Protein AF-A0A7X9D0E2-F1 (afdb_monomer)

Solvent-accessible surface area (backbone atoms only — not comparable to full-atom values): 17076 Å² total; per-residue (Å²): 121,50,56,25,33,27,72,45,78,54,102,76,34,23,36,26,40,30,90,87,72,45,80,43,41,23,64,65,54,95,88,68,50,74,75,38,78,47,78,45,50,80,87,45,50,66,72,87,75,77,68,69,62,63,58,54,56,55,55,52,51,53,52,52,51,52,53,50,50,50,48,66,75,66,35,86,79,64,65,78,72,43,36,31,38,40,34,45,41,68,69,48,29,39,37,36,27,21,36,89,83,47,27,22,73,44,79,45,61,73,35,81,66,22,46,74,53,49,61,92,56,83,43,64,71,28,40,58,48,58,37,50,49,52,42,52,52,39,29,39,76,74,57,64,42,48,92,93,46,92,38,52,36,39,38,22,38,27,43,32,76,92,61,65,63,92,56,87,86,57,66,78,51,64,85,54,48,64,46,50,54,55,50,43,58,57,33,50,77,69,64,33,48,65,41,45,36,56,42,54,46,65,55,40,51,53,13,61,78,65,80,37,54,51,48,38,42,52,50,29,52,62,42,36,74,78,34,84,83,57,43,69,62,54,36,66,73,48,59,59,62,61,52,46,69,73,62,77,71,57,73,71,64,54,67,88,79,81,71,74,65,81,83,75,68,76,74,78,74,80,71,83,73,82,75,72,85,76,84,82,80,82,81,82,92,82,84,84,134

Radius of gyration: 38.91 Å; Cα contacts (8 Å, |Δi|>4): 398; chains: 1; bounding box: 90×76×114 Å

pLDDT: mean 79.26, std 19.14, range [31.73, 97.0]

Secondary s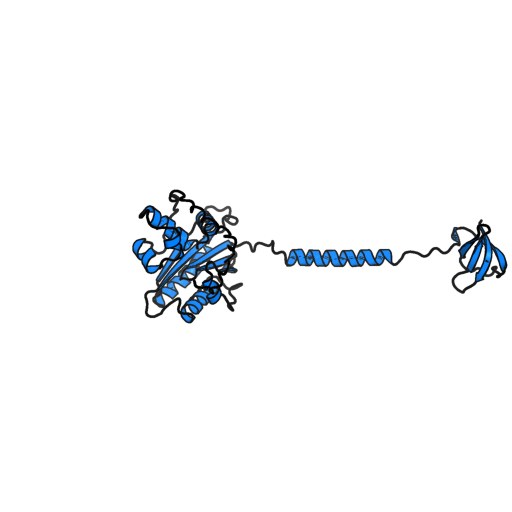tructure (DSSP, 8-state):
-EEEEEEEE-SS-EEEEETTS-EEEE---TT--TTSEEEE-GGGB-PPP-HHHHHHHHHHHHHHHHHHHHHHHS-TT-----SEEEEEESSSEEEEEE-TTSBEEEEEESSTTHHHHHTT---TTSBHHHHHHHHHHHHHHTTSS-TTS-EEEEEEEEE-GGG--S-TTS-TTTTTHHHHHHHHHHHHTTTEEEEEEE--HHHHHHHHHTTS-HHHHHHHHHHHTT-TT--HHHHHHS-HHHHHHHHT--TT-------PPP---PPPPPP----PPP---PPP-----

Nearest PDB structures (foldseek):
  8her-assembly1_B  TM=8.659E-01  e=9.359E-12  Acetivibrio thermocellus DSM 1313
  8hdj-assembly1_B  TM=9.197E-01  e=5.171E-10  Acetivibrio thermocellus DSM 1313
  8hdj-assembly3_F  TM=9.048E-01  e=5.501E-10  Acetivibrio thermocellus DSM 1313
  8u9o-assembly1_B  TM=8.493E-01  e=4.771E-09  Acetivibrio thermocellus DSM 1313
  6ivu-assembly1_A  TM=8.603E-01  e=3.328E-03  Acetivibrio thermocellus ATCC 27405

Mean predicted aligned error: 16.77 Å

Foldseek 3Di:
DFKFAFADDDPAWTWTQGPVRDTFTFGDDPPDDHGDMDDDDPVRTDDDDPPPVVVVVVVVVVVVVVVVVVCVVVPPPPPVPFFKWKWKVLPFIKIFGAHPVQFTQDIDGLDPCVCQLCPPDPRGRDGPLVSVVSSVVSCVVVVSDDLVDAGEMEMEMEGAPVDDDPPPPDDSCVSPVVSVVVSQVVVVVSNHHYAYEYAYNVLCVVCVVVSAHSRLSVLQQQVCVPDVPRDSVCSRPPHPVVSCVVRVGHHPPHDPSVDGDPDPPPPPDPDPDPDDDDDDPDDDDDDDD

Structure (mmCIF, N/CA/C/O backbone):
data_AF-A0A7X9D0E2-F1
#
_entry.id   AF-A0A7X9D0E2-F1
#
loop_
_atom_site.group_PDB
_atom_site.id
_atom_site.type_symbol
_atom_site.label_atom_id
_atom_site.label_alt_id
_atom_site.label_comp_id
_atom_site.label_asym_id
_atom_site.label_entity_id
_atom_site.label_seq_id
_atom_site.pdbx_PDB_ins_code
_atom_site.Cartn_x
_atom_site.Cartn_y
_atom_site.Cartn_z
_atom_site.occupancy
_atom_site.B_iso_or_equiv
_atom_site.auth_seq_id
_atom_site.auth_comp_id
_atom_site.auth_asym_id
_atom_site.auth_atom_id
_atom_site.pdbx_PDB_model_num
ATOM 1 N N . MET A 1 1 ? 61.093 -4.223 -57.308 1.00 84.31 1 MET A N 1
ATOM 2 C CA . MET A 1 1 ? 60.672 -5.439 -58.038 1.00 84.31 1 MET A CA 1
ATOM 3 C C . MET A 1 1 ? 61.215 -6.615 -57.261 1.00 84.31 1 MET A C 1
ATOM 5 O O . MET A 1 1 ? 62.407 -6.614 -56.982 1.00 84.31 1 MET A O 1
ATOM 9 N N . ILE A 1 2 ? 60.353 -7.546 -56.882 1.00 89.31 2 ILE A N 1
ATOM 10 C CA . ILE A 1 2 ? 60.701 -8.778 -56.174 1.00 89.31 2 ILE A CA 1
ATOM 11 C C . ILE A 1 2 ? 60.870 -9.870 -57.228 1.00 89.31 2 ILE A C 1
ATOM 13 O O . ILE A 1 2 ? 60.190 -9.851 -58.256 1.00 89.31 2 ILE A O 1
ATOM 17 N N . LYS A 1 3 ? 61.816 -10.780 -57.013 1.00 92.12 3 LYS A N 1
ATOM 18 C CA . LYS A 1 3 ? 62.054 -11.931 -57.881 1.00 92.12 3 LYS A CA 1
ATOM 19 C C . LYS A 1 3 ? 61.874 -13.197 -57.057 1.00 92.12 3 LYS A C 1
ATOM 21 O O . LYS A 1 3 ? 62.303 -13.246 -55.909 1.00 92.12 3 LYS A O 1
ATOM 26 N N . GLY A 1 4 ? 61.269 -14.210 -57.656 1.00 92.75 4 GLY A N 1
ATOM 27 C CA . GLY A 1 4 ? 61.230 -15.536 -57.062 1.00 92.75 4 GLY A CA 1
ATOM 28 C C . GLY A 1 4 ? 60.887 -16.611 -58.079 1.00 92.75 4 GLY A C 1
ATOM 29 O O . GLY A 1 4 ? 60.502 -16.313 -59.212 1.00 92.75 4 GLY A O 1
ATOM 30 N N . LYS A 1 5 ? 61.058 -17.864 -57.673 1.00 95.06 5 LYS A N 1
ATOM 31 C CA . LYS A 1 5 ? 60.760 -19.054 -58.464 1.00 95.06 5 LYS A CA 1
ATOM 32 C C . LYS A 1 5 ? 59.301 -19.449 -58.277 1.00 95.06 5 LYS A C 1
ATOM 34 O O . LYS A 1 5 ? 58.854 -19.626 -57.149 1.00 95.06 5 LYS A O 1
ATOM 39 N N . ILE A 1 6 ? 58.575 -19.626 -59.373 1.00 95.62 6 ILE A N 1
ATOM 40 C CA . ILE A 1 6 ? 57.196 -20.117 -59.330 1.00 95.62 6 ILE A CA 1
ATOM 41 C C . ILE A 1 6 ? 57.218 -21.598 -58.946 1.00 95.62 6 ILE A C 1
ATOM 43 O O . ILE A 1 6 ? 57.881 -22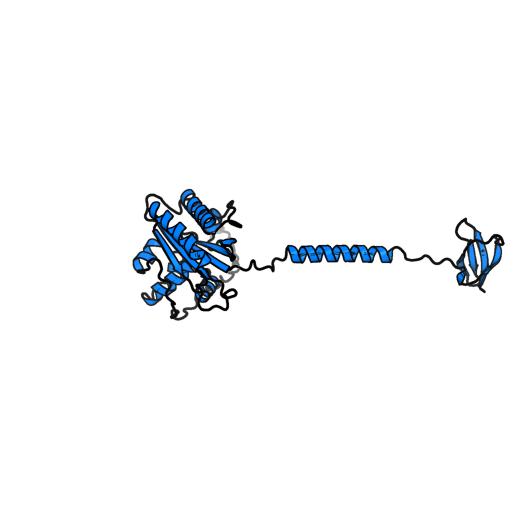.394 -59.613 1.00 95.62 6 ILE A O 1
ATOM 47 N N . ILE A 1 7 ? 56.520 -21.963 -57.876 1.00 95.75 7 ILE A N 1
ATOM 48 C CA . ILE A 1 7 ? 56.440 -23.348 -57.389 1.00 95.75 7 ILE A CA 1
ATOM 49 C C . ILE A 1 7 ? 55.129 -23.993 -57.819 1.00 95.75 7 ILE A C 1
ATOM 51 O O . ILE A 1 7 ? 55.125 -25.158 -58.201 1.00 95.75 7 ILE A O 1
ATOM 55 N N . ASP A 1 8 ? 54.040 -23.229 -57.766 1.00 95.00 8 ASP A N 1
ATOM 56 C CA . ASP A 1 8 ? 52.699 -23.715 -58.065 1.00 95.00 8 ASP A CA 1
ATOM 57 C C . ASP A 1 8 ? 51.850 -22.605 -58.691 1.00 95.00 8 ASP A C 1
ATOM 59 O O . ASP A 1 8 ? 52.074 -21.415 -58.438 1.00 95.00 8 ASP A O 1
ATOM 63 N N . ILE A 1 9 ? 50.898 -22.994 -59.535 1.00 93.06 9 ILE A N 1
ATOM 64 C CA . ILE A 1 9 ? 49.955 -22.088 -60.192 1.00 93.06 9 ILE A CA 1
ATOM 65 C C . ILE A 1 9 ? 48.567 -22.727 -60.145 1.00 93.06 9 ILE A C 1
ATOM 67 O O . ILE A 1 9 ? 48.327 -23.759 -60.768 1.00 93.06 9 ILE A O 1
ATOM 71 N N . ASP A 1 10 ? 47.638 -22.058 -59.467 1.00 90.38 10 ASP A N 1
ATOM 72 C CA . ASP A 1 10 ? 46.220 -22.392 -59.441 1.00 90.38 10 ASP A CA 1
ATOM 73 C C . ASP A 1 10 ? 45.370 -21.307 -60.147 1.00 90.38 10 ASP A C 1
ATOM 75 O O . ASP A 1 10 ? 45.865 -20.276 -60.610 1.00 90.38 10 ASP A O 1
ATOM 79 N N . ASN A 1 11 ? 44.054 -21.527 -60.245 1.00 84.62 11 ASN A N 1
ATOM 80 C CA . ASN A 1 11 ? 43.129 -20.621 -60.946 1.00 84.62 11 ASN A CA 1
ATOM 81 C C . ASN A 1 11 ? 42.984 -19.221 -60.307 1.00 84.62 11 ASN A C 1
ATOM 83 O O . ASN A 1 11 ? 42.423 -18.313 -60.920 1.00 84.62 11 ASN A O 1
ATOM 87 N N . LYS A 1 12 ? 43.399 -19.047 -59.054 1.00 87.56 12 LYS A N 1
ATOM 88 C CA . LYS A 1 12 ? 43.230 -17.844 -58.227 1.00 87.56 12 LYS A CA 1
ATOM 89 C C . LYS A 1 12 ? 44.565 -17.253 -57.768 1.00 87.56 12 LYS A C 1
ATOM 91 O O . LYS A 1 12 ? 44.616 -16.041 -57.548 1.00 87.56 12 LYS A O 1
ATOM 96 N N . THR A 1 13 ? 45.610 -18.064 -57.609 1.00 92.25 13 THR A N 1
ATOM 97 C CA . THR A 1 13 ? 46.915 -17.674 -57.069 1.00 92.25 13 THR A CA 1
ATOM 98 C C . THR A 1 13 ? 48.072 -18.410 -57.746 1.00 92.25 13 THR A C 1
ATOM 100 O O . THR A 1 13 ? 47.938 -19.547 -58.179 1.00 92.25 13 THR A O 1
ATOM 103 N N . ALA A 1 14 ? 49.217 -17.741 -57.852 1.00 93.88 14 ALA A N 1
ATOM 104 C CA . ALA A 1 14 ? 50.498 -18.364 -58.158 1.00 93.88 14 ALA A CA 1
ATOM 105 C C . ALA A 1 14 ? 51.405 -18.224 -56.934 1.00 93.88 14 ALA A C 1
ATOM 107 O O . ALA A 1 14 ? 51.562 -17.118 -56.406 1.00 93.88 14 ALA A O 1
ATOM 108 N N . THR A 1 15 ? 51.990 -19.329 -56.479 1.00 94.62 15 THR A N 1
ATOM 109 C CA . THR A 1 15 ? 52.884 -19.351 -55.319 1.00 94.62 15 THR A CA 1
ATOM 110 C C . THR A 1 15 ? 54.328 -19.228 -55.778 1.00 94.62 15 THR A C 1
ATOM 112 O O . THR A 1 15 ? 54.823 -20.014 -56.591 1.00 94.62 15 THR A O 1
ATOM 115 N N . VAL A 1 16 ? 55.022 -18.235 -55.230 1.00 94.69 16 VAL A N 1
ATOM 116 C CA . VAL A 1 16 ? 56.400 -17.898 -55.574 1.00 94.69 16 VAL A CA 1
ATOM 117 C C . VAL A 1 16 ? 57.298 -18.033 -54.347 1.00 94.69 16 VAL A C 1
ATOM 119 O O . VAL A 1 16 ? 56.981 -17.476 -53.298 1.00 94.69 16 VAL A O 1
ATOM 122 N N . LEU A 1 17 ? 58.422 -18.743 -54.495 1.00 94.56 17 LEU A N 1
ATOM 123 C CA . LEU A 1 17 ? 59.524 -18.773 -53.530 1.00 94.56 17 LEU A CA 1
ATOM 124 C C . LEU A 1 17 ? 60.512 -17.664 -53.857 1.00 94.56 17 LEU A C 1
ATOM 126 O O . LEU A 1 17 ? 61.170 -17.703 -54.900 1.00 94.56 17 LEU A O 1
ATOM 130 N N . THR A 1 18 ? 60.616 -16.675 -52.989 1.00 92.94 18 THR A N 1
ATOM 131 C CA . THR A 1 18 ? 61.599 -15.598 -53.113 1.00 92.94 18 THR A CA 1
ATOM 132 C C . THR A 1 18 ? 62.985 -16.046 -52.638 1.00 92.94 18 THR A C 1
ATOM 134 O O . THR A 1 18 ? 63.136 -17.078 -51.984 1.00 92.94 18 THR A O 1
ATOM 137 N N . ASP A 1 19 ? 64.023 -15.281 -52.992 1.00 89.31 19 ASP A N 1
ATOM 138 C CA . ASP A 1 19 ? 65.422 -15.604 -52.653 1.00 89.31 19 ASP A CA 1
ATOM 139 C C . ASP A 1 19 ? 65.688 -15.604 -51.128 1.00 89.31 19 ASP A C 1
ATOM 141 O O . ASP A 1 19 ? 66.638 -16.227 -50.662 1.00 89.31 19 ASP A O 1
ATOM 145 N N . ASP A 1 20 ? 64.829 -14.946 -50.344 1.00 90.81 20 ASP A N 1
ATOM 146 C CA . ASP A 1 20 ? 64.812 -14.952 -48.873 1.00 90.81 20 ASP A CA 1
ATOM 147 C C . ASP A 1 20 ? 63.995 -16.116 -48.273 1.00 90.81 20 ASP A C 1
ATOM 149 O O . ASP A 1 20 ? 63.709 -16.124 -47.077 1.00 90.81 20 ASP A O 1
ATOM 153 N N . LEU A 1 21 ? 63.639 -17.112 -49.093 1.00 88.06 21 LEU A N 1
ATOM 154 C CA . LEU A 1 21 ? 62.879 -18.309 -48.717 1.00 88.06 21 LEU A CA 1
ATOM 155 C C . LEU A 1 21 ? 61.442 -18.034 -48.237 1.00 88.06 21 LEU A C 1
ATOM 157 O O . LEU A 1 21 ? 60.828 -18.901 -47.609 1.00 88.06 21 LEU A O 1
ATOM 161 N N . ALA A 1 22 ? 60.873 -16.867 -48.553 1.00 90.50 22 ALA A N 1
ATOM 162 C CA . ALA A 1 22 ? 59.463 -16.596 -48.300 1.00 90.50 22 ALA A CA 1
ATOM 163 C C . ALA A 1 22 ? 58.563 -17.161 -49.414 1.00 90.50 22 ALA A C 1
ATOM 165 O O . ALA A 1 22 ? 58.896 -17.142 -50.600 1.00 90.50 22 ALA A O 1
ATOM 166 N N . PHE A 1 23 ? 57.385 -17.648 -49.023 1.00 92.12 23 PHE A N 1
ATOM 167 C CA . PHE A 1 23 ? 56.334 -18.066 -49.949 1.00 92.12 23 PHE A CA 1
ATOM 168 C C . PHE A 1 23 ? 55.320 -16.935 -50.088 1.00 92.12 23 PHE A C 1
ATOM 170 O O . PHE A 1 23 ? 54.659 -16.560 -49.118 1.00 92.12 23 PHE A O 1
ATOM 177 N N . LEU A 1 24 ? 55.184 -16.396 -51.297 1.00 92.06 24 LEU A N 1
ATOM 178 C CA . LEU A 1 24 ? 54.250 -15.318 -51.604 1.00 92.06 24 LEU A CA 1
ATOM 179 C C . LEU A 1 24 ? 53.219 -15.785 -52.628 1.00 92.06 24 LEU A C 1
ATOM 181 O O . LEU A 1 24 ? 53.571 -16.350 -53.661 1.00 92.06 24 LEU A O 1
ATOM 185 N N . ASN A 1 25 ? 51.946 -15.500 -52.357 1.00 93.25 25 ASN A N 1
ATOM 186 C CA . ASN A 1 25 ? 50.864 -15.721 -53.311 1.00 93.25 25 ASN A CA 1
ATOM 187 C C . ASN A 1 25 ? 50.633 -14.444 -54.112 1.00 93.25 25 ASN A C 1
ATOM 189 O O . ASN A 1 25 ? 50.338 -13.396 -53.537 1.00 93.25 25 ASN A O 1
ATOM 193 N N . ILE A 1 26 ? 50.739 -14.533 -55.433 1.00 92.81 26 ILE A N 1
ATOM 194 C CA . ILE A 1 26 ? 50.503 -13.425 -56.363 1.00 92.81 26 ILE A CA 1
ATOM 195 C C . ILE A 1 26 ? 49.377 -13.771 -57.337 1.00 92.81 26 ILE A C 1
ATOM 197 O O . ILE A 1 26 ? 48.961 -14.925 -57.444 1.00 92.81 26 ILE A O 1
ATOM 201 N N . LYS A 1 27 ? 48.845 -12.771 -58.045 1.00 90.69 27 LYS A N 1
ATOM 202 C CA . LYS A 1 27 ? 47.858 -13.023 -59.107 1.00 90.69 27 LYS A CA 1
ATOM 203 C C . LYS A 1 27 ? 48.500 -13.818 -60.256 1.00 90.69 27 LYS A C 1
ATOM 205 O O . LYS A 1 27 ? 49.544 -13.374 -60.733 1.00 90.69 27 LYS A O 1
ATOM 210 N N . PRO A 1 28 ? 47.881 -14.913 -60.741 1.00 90.44 28 PRO A N 1
ATOM 211 C CA . PRO A 1 28 ? 48.369 -15.636 -61.911 1.00 90.44 28 PRO A CA 1
ATOM 212 C C . PRO A 1 28 ? 48.435 -14.722 -63.137 1.00 90.44 28 PRO A C 1
ATOM 214 O O . PRO A 1 28 ? 47.510 -13.945 -63.388 1.00 90.44 28 PRO A O 1
ATOM 217 N N . GLN A 1 29 ? 49.515 -14.823 -63.909 1.00 88.69 29 GLN A N 1
ATOM 218 C CA . GLN A 1 29 ? 49.683 -14.122 -65.182 1.00 88.69 29 GLN A CA 1
ATOM 219 C C . GLN A 1 29 ? 50.023 -15.132 -66.287 1.00 88.69 29 GLN A C 1
ATOM 221 O O . GLN A 1 29 ? 50.688 -16.126 -65.995 1.00 88.69 29 GLN A O 1
ATOM 226 N N . PRO A 1 30 ? 49.610 -14.902 -67.550 1.00 87.25 30 PRO A N 1
ATOM 227 C CA . PRO A 1 30 ? 49.799 -15.873 -68.640 1.00 87.25 30 PRO A CA 1
ATOM 228 C C . PRO A 1 30 ? 51.261 -16.261 -68.913 1.00 87.25 30 PRO A C 1
ATOM 230 O O . PRO A 1 30 ? 51.538 -17.319 -69.462 1.00 87.25 30 PRO A O 1
ATOM 233 N N . GLU A 1 31 ? 52.194 -15.394 -68.533 1.00 88.62 31 GLU A N 1
ATOM 234 C CA . GLU A 1 31 ? 53.644 -15.529 -68.703 1.00 88.62 31 GLU A CA 1
ATOM 235 C C . GLU A 1 31 ? 54.337 -16.327 -67.580 1.00 88.62 31 GLU A C 1
ATOM 237 O O . GLU A 1 31 ? 55.553 -16.522 -67.608 1.00 88.62 31 GLU A O 1
ATOM 242 N N . MET A 1 32 ? 53.581 -16.809 -66.588 1.00 91.88 32 MET A N 1
ATOM 243 C CA . MET A 1 32 ? 54.103 -17.594 -65.469 1.00 91.88 32 MET A CA 1
ATOM 244 C C . MET A 1 32 ? 54.248 -19.074 -65.837 1.00 91.88 32 MET A C 1
ATOM 246 O O . MET A 1 32 ? 53.301 -19.716 -66.282 1.00 91.88 32 MET A O 1
ATOM 250 N N . ILE A 1 33 ? 55.433 -19.635 -65.589 1.00 92.69 33 ILE A N 1
ATOM 251 C CA . ILE A 1 33 ? 55.745 -21.049 -65.819 1.00 92.69 33 ILE A CA 1
ATOM 252 C C . ILE A 1 33 ? 56.354 -21.630 -64.542 1.00 92.69 33 ILE A C 1
ATOM 254 O O . ILE A 1 33 ? 57.312 -21.076 -63.996 1.00 92.69 33 ILE A O 1
ATOM 258 N N . ILE A 1 34 ? 55.830 -22.768 -64.081 1.00 94.25 34 ILE A N 1
ATOM 259 C CA . ILE A 1 34 ? 56.355 -23.479 -62.907 1.00 94.25 34 ILE A CA 1
ATOM 260 C C . ILE A 1 34 ? 57.857 -23.769 -63.088 1.00 94.25 34 ILE A C 1
ATOM 262 O O . ILE A 1 34 ? 58.337 -24.100 -64.174 1.00 94.25 34 ILE A O 1
ATOM 266 N N . GLY A 1 35 ? 58.628 -23.581 -62.019 1.00 91.44 35 GLY A N 1
ATOM 267 C CA . GLY A 1 35 ? 60.079 -23.754 -61.978 1.00 91.44 35 GLY A CA 1
ATOM 268 C C . GLY A 1 35 ? 60.892 -22.556 -62.485 1.00 91.44 35 GLY A C 1
ATOM 269 O O . GLY A 1 35 ? 62.095 -22.487 -62.195 1.00 91.44 35 GLY A O 1
ATOM 270 N N . HIS A 1 36 ? 60.272 -21.592 -63.175 1.00 93.25 36 HIS A N 1
ATOM 271 C CA . HIS A 1 36 ? 60.945 -20.400 -63.697 1.00 93.25 36 HIS A CA 1
ATOM 272 C C . HIS A 1 36 ? 60.929 -19.238 -62.707 1.00 93.25 36 HIS A C 1
ATOM 274 O O . HIS A 1 36 ? 60.079 -19.141 -61.822 1.00 93.25 36 HIS A O 1
ATOM 280 N N . ASN A 1 37 ? 61.904 -18.343 -62.868 1.00 92.19 37 ASN A N 1
ATOM 281 C CA . ASN A 1 37 ? 61.957 -17.107 -62.104 1.00 92.19 37 ASN A CA 1
ATOM 282 C C . ASN A 1 37 ? 61.033 -16.060 -62.721 1.00 92.19 37 ASN A C 1
ATOM 284 O O . ASN A 1 37 ? 61.129 -15.781 -63.914 1.00 92.19 37 ASN A O 1
ATOM 288 N N . PHE A 1 38 ? 60.231 -15.417 -61.882 1.00 92.94 38 PHE A N 1
ATOM 289 C CA . PHE A 1 38 ? 59.315 -14.356 -62.266 1.00 92.94 38 PHE A CA 1
ATOM 290 C C . PHE A 1 38 ? 59.584 -13.087 -61.455 1.00 92.94 38 PHE A C 1
ATOM 292 O O . PHE A 1 38 ? 59.979 -13.159 -60.289 1.00 92.94 38 PHE A O 1
ATOM 299 N N . LYS A 1 39 ? 59.409 -11.914 -62.076 1.00 92.88 39 LYS A N 1
ATOM 300 C CA . LYS A 1 39 ? 59.574 -10.614 -61.412 1.00 92.88 39 LYS A CA 1
ATOM 301 C C . LYS A 1 39 ? 58.213 -9.963 -61.221 1.00 92.88 39 LYS A C 1
ATOM 303 O O . LYS A 1 39 ? 57.525 -9.696 -62.194 1.00 92.88 39 LYS A O 1
ATOM 308 N N . PHE A 1 40 ? 57.879 -9.628 -59.985 1.00 90.69 40 PHE A N 1
ATOM 309 C CA . PHE A 1 40 ? 56.597 -9.033 -59.616 1.00 90.69 40 PHE A CA 1
ATOM 310 C C . PHE A 1 40 ? 56.800 -7.830 -58.687 1.00 90.69 40 PHE A C 1
ATOM 312 O O . PHE A 1 40 ? 57.905 -7.545 -58.207 1.00 90.69 40 PHE A O 1
ATOM 319 N N . ARG A 1 41 ? 55.746 -7.049 -58.475 1.00 89.88 41 ARG A N 1
ATOM 320 C CA . ARG A 1 41 ? 55.717 -5.928 -57.531 1.00 89.88 41 ARG A CA 1
ATOM 321 C C . ARG A 1 41 ? 55.061 -6.373 -56.230 1.00 89.88 41 ARG A C 1
ATOM 323 O O . ARG A 1 41 ? 54.227 -7.266 -56.222 1.00 89.88 41 ARG A O 1
ATOM 330 N N . GLU A 1 42 ? 55.364 -5.674 -55.141 1.00 85.75 42 GLU A N 1
ATOM 331 C CA . GLU A 1 42 ? 54.671 -5.872 -53.857 1.00 85.75 42 GLU A CA 1
ATOM 332 C C . GLU A 1 42 ? 53.141 -5.723 -54.002 1.00 85.75 42 GLU A C 1
ATOM 334 O O . GLU A 1 42 ? 52.373 -6.405 -53.333 1.00 85.75 42 GLU A O 1
ATOM 339 N N . SER A 1 43 ? 52.684 -4.880 -54.937 1.00 83.50 43 SER A N 1
ATOM 340 C CA . SER A 1 43 ? 51.264 -4.702 -55.273 1.00 83.50 43 SER A CA 1
ATOM 341 C C . SER A 1 43 ? 50.591 -5.940 -55.872 1.00 83.50 43 SER A C 1
ATOM 343 O O . SER A 1 43 ? 49.363 -6.013 -55.882 1.00 83.50 43 SER A O 1
ATOM 345 N N . ASP A 1 44 ? 51.373 -6.885 -56.395 1.00 85.69 44 ASP A N 1
ATOM 346 C CA . ASP A 1 44 ? 50.866 -8.108 -57.022 1.00 85.69 44 ASP A CA 1
ATOM 347 C C . ASP A 1 44 ? 50.610 -9.214 -55.984 1.00 85.69 44 ASP A C 1
ATOM 349 O O . ASP A 1 44 ? 49.928 -10.195 -56.293 1.00 85.69 44 ASP A O 1
ATOM 353 N N . VAL A 1 45 ? 51.107 -9.034 -54.750 1.00 89.12 45 VAL A N 1
ATOM 354 C CA . VAL A 1 45 ? 50.939 -9.959 -53.623 1.00 89.12 45 VAL A CA 1
ATOM 355 C C . VAL A 1 45 ? 49.506 -9.914 -53.095 1.00 89.12 45 VAL A C 1
ATOM 357 O O . VAL A 1 45 ? 48.979 -8.876 -52.683 1.00 89.12 45 VAL A O 1
ATOM 360 N N . ILE A 1 46 ? 48.863 -11.077 -53.069 1.00 88.12 46 ILE A N 1
ATOM 361 C CA . ILE A 1 46 ? 47.510 -11.273 -52.560 1.00 88.12 46 ILE A CA 1
ATOM 362 C C . ILE A 1 46 ? 47.581 -11.414 -51.038 1.00 88.12 46 ILE A C 1
ATOM 364 O O . ILE A 1 46 ? 47.981 -12.447 -50.508 1.00 88.12 46 ILE A O 1
ATOM 368 N N . ARG A 1 47 ? 47.138 -10.379 -50.319 1.00 80.69 47 ARG A N 1
ATOM 369 C CA . ARG A 1 47 ? 46.974 -10.423 -48.858 1.00 80.69 47 ARG A CA 1
ATOM 370 C C . ARG A 1 47 ? 45.517 -10.755 -48.501 1.00 80.69 47 ARG A C 1
ATOM 372 O O . ARG A 1 47 ? 44.612 -10.091 -49.023 1.00 80.69 47 ARG A O 1
ATOM 379 N N . PRO A 1 48 ? 45.243 -11.736 -47.621 1.00 67.12 48 PRO A N 1
ATOM 380 C CA . PRO A 1 48 ? 43.879 -12.015 -47.188 1.00 67.12 48 PRO A CA 1
ATOM 381 C C . PRO A 1 48 ? 43.316 -10.798 -46.442 1.00 67.12 48 PRO A C 1
ATOM 383 O O . PRO A 1 48 ? 43.895 -10.315 -45.472 1.00 67.12 48 PRO A O 1
ATOM 386 N N . LYS A 1 49 ? 42.174 -10.273 -46.901 1.00 62.88 49 LYS A N 1
ATOM 387 C CA . LYS A 1 49 ? 41.462 -9.202 -46.189 1.00 62.88 49 LYS A CA 1
ATOM 388 C C . LYS A 1 49 ? 40.726 -9.818 -45.001 1.00 62.88 49 LYS A C 1
ATOM 390 O O . LYS A 1 49 ? 39.917 -10.723 -45.200 1.00 62.88 49 LYS A O 1
ATOM 395 N N . ALA A 1 50 ? 40.951 -9.299 -43.795 1.00 57.41 50 ALA A N 1
ATOM 396 C CA . ALA A 1 50 ? 40.264 -9.698 -42.564 1.00 57.41 50 ALA A CA 1
ATOM 397 C C . ALA A 1 50 ? 38.775 -9.278 -42.570 1.00 57.41 50 ALA A C 1
ATOM 399 O O . ALA A 1 50 ? 38.338 -8.441 -41.786 1.00 57.41 50 ALA A O 1
ATOM 400 N N . LYS A 1 51 ? 37.972 -9.825 -43.492 1.00 55.62 51 LYS A N 1
ATOM 401 C CA . LYS A 1 51 ? 36.553 -9.468 -43.661 1.00 55.62 51 LYS A CA 1
ATOM 402 C C . LYS A 1 51 ? 35.666 -9.916 -42.491 1.00 55.62 51 LYS A C 1
ATOM 404 O O . LYS A 1 51 ? 34.605 -9.334 -42.295 1.00 55.62 51 LYS A O 1
ATOM 409 N N . TYR A 1 52 ? 36.096 -10.898 -41.698 1.00 54.97 52 TYR A N 1
ATOM 410 C CA . TYR A 1 52 ? 35.276 -11.484 -40.629 1.00 54.97 52 TYR A CA 1
ATOM 411 C C . TYR A 1 52 ? 35.314 -10.717 -39.297 1.00 54.97 52 TYR A C 1
ATOM 413 O O . TYR A 1 52 ? 34.397 -10.863 -38.495 1.00 54.97 52 TYR A O 1
ATOM 421 N N . PHE A 1 53 ? 36.299 -9.840 -39.074 1.00 52.28 53 PHE A N 1
ATOM 422 C CA . PHE A 1 53 ? 36.356 -9.034 -37.845 1.00 52.28 53 PHE A CA 1
ATOM 423 C C . PHE A 1 53 ? 35.312 -7.908 -37.818 1.00 52.28 53 PHE A C 1
ATOM 425 O O . PHE A 1 53 ? 34.768 -7.591 -36.764 1.00 52.28 53 PHE A O 1
ATOM 432 N N . ILE A 1 54 ? 34.971 -7.341 -38.978 1.00 53.31 54 ILE A N 1
ATOM 433 C CA . ILE A 1 54 ? 34.041 -6.203 -39.065 1.00 53.31 54 ILE A CA 1
ATOM 434 C C . ILE A 1 54 ? 32.590 -6.658 -38.817 1.00 53.31 54 ILE A C 1
ATOM 436 O O . ILE A 1 54 ? 31.813 -5.945 -38.188 1.00 53.31 54 ILE A O 1
ATOM 440 N N . SER A 1 55 ? 32.234 -7.879 -39.235 1.00 59.00 55 SER A N 1
ATOM 441 C CA . SER A 1 55 ? 30.880 -8.424 -39.055 1.00 59.00 55 SER A CA 1
ATOM 442 C C . SER A 1 55 ? 30.561 -8.784 -37.597 1.00 59.00 55 SER A C 1
ATOM 444 O O . SER A 1 55 ? 29.409 -8.684 -37.183 1.00 59.00 55 SER A O 1
ATOM 446 N N . SER A 1 56 ? 31.569 -9.173 -36.808 1.00 62.38 56 SER A N 1
ATOM 447 C CA . SER A 1 56 ? 31.391 -9.521 -35.391 1.00 62.38 56 SER A CA 1
ATOM 448 C C . SER A 1 56 ? 31.121 -8.294 -34.515 1.00 62.38 56 SER A C 1
ATOM 450 O O . SER A 1 56 ? 30.349 -8.380 -33.562 1.00 62.38 56 SER A O 1
ATOM 452 N N . ALA A 1 57 ? 31.726 -7.147 -34.837 1.00 67.38 57 ALA A N 1
ATOM 453 C CA . ALA A 1 57 ? 31.547 -5.912 -34.072 1.00 67.38 57 ALA A CA 1
ATOM 454 C C . ALA A 1 57 ? 30.128 -5.334 -34.215 1.00 67.38 57 ALA A C 1
ATOM 456 O O . ALA A 1 57 ? 29.567 -4.822 -33.249 1.00 67.38 57 ALA A O 1
ATOM 457 N N . ILE A 1 58 ? 29.526 -5.465 -35.403 1.00 73.62 58 ILE A N 1
ATOM 458 C CA . ILE A 1 58 ? 28.154 -5.009 -35.669 1.00 73.62 58 ILE A CA 1
ATOM 459 C C . ILE A 1 58 ? 27.140 -5.888 -34.924 1.00 73.62 58 ILE A C 1
ATOM 461 O O . ILE A 1 58 ? 26.223 -5.376 -34.295 1.00 73.62 58 ILE A O 1
ATOM 465 N N . ALA A 1 59 ? 27.311 -7.213 -34.926 1.00 74.31 59 ALA A N 1
ATOM 466 C CA . ALA A 1 59 ? 26.414 -8.100 -34.182 1.00 74.31 59 ALA A CA 1
ATOM 467 C C . ALA A 1 59 ? 26.452 -7.830 -32.662 1.00 74.31 59 ALA A C 1
ATOM 469 O O . ALA A 1 59 ? 25.408 -7.790 -32.009 1.00 74.31 59 ALA A O 1
ATOM 470 N N . ALA A 1 60 ? 27.645 -7.578 -32.110 1.00 77.50 60 ALA A N 1
ATOM 471 C CA . ALA A 1 60 ? 27.817 -7.252 -30.696 1.00 77.50 60 ALA A CA 1
ATOM 472 C C . ALA A 1 60 ? 27.161 -5.914 -30.308 1.00 77.50 60 ALA A C 1
ATOM 474 O O . ALA A 1 60 ? 26.565 -5.817 -29.234 1.00 77.50 60 ALA A O 1
ATOM 475 N N . SER A 1 61 ? 27.212 -4.896 -31.175 1.00 81.19 61 SER A N 1
ATOM 476 C CA . SER A 1 61 ? 26.571 -3.606 -30.894 1.00 81.19 61 SER A CA 1
ATOM 477 C C . SER A 1 61 ? 25.045 -3.705 -30.897 1.00 81.19 61 SER A C 1
ATOM 479 O O . SER A 1 61 ? 24.406 -3.132 -30.018 1.00 81.19 61 SER A O 1
ATOM 481 N N . PHE A 1 62 ? 24.448 -4.490 -31.799 1.00 84.69 62 PHE A N 1
ATOM 482 C CA . PHE A 1 62 ? 23.005 -4.750 -31.776 1.00 84.69 62 PHE A CA 1
ATOM 483 C C . PHE A 1 62 ? 22.569 -5.511 -30.519 1.00 84.69 62 PHE A C 1
ATOM 485 O O . PHE A 1 62 ? 21.573 -5.132 -29.906 1.00 84.69 62 PHE A O 1
ATOM 492 N N . MET A 1 63 ? 23.320 -6.530 -30.085 1.00 86.06 63 MET A N 1
ATOM 493 C CA . MET A 1 63 ? 23.024 -7.226 -28.824 1.00 86.06 63 MET A CA 1
ATOM 494 C C . MET A 1 63 ? 23.120 -6.298 -27.611 1.00 86.06 63 MET A C 1
ATOM 496 O O . MET A 1 63 ? 22.264 -6.373 -26.734 1.00 86.06 63 MET A O 1
ATOM 500 N N . LEU A 1 64 ? 24.114 -5.405 -27.574 1.00 88.25 64 LEU A N 1
ATOM 501 C CA . LEU A 1 64 ? 24.250 -4.405 -26.513 1.00 88.25 64 LEU A CA 1
ATOM 502 C C . LEU A 1 64 ? 23.081 -3.410 -26.516 1.00 88.25 64 LEU A C 1
ATOM 504 O O . LEU A 1 64 ? 22.560 -3.065 -25.464 1.00 88.25 64 LEU A O 1
ATOM 508 N N . LEU A 1 65 ? 22.645 -2.948 -27.690 1.00 87.88 65 LEU A N 1
ATOM 509 C CA . LEU A 1 65 ? 21.508 -2.033 -27.798 1.00 87.88 65 LEU A CA 1
ATOM 510 C C . LEU A 1 65 ? 20.198 -2.702 -27.378 1.00 87.88 65 LEU A C 1
ATOM 512 O O . LEU A 1 65 ? 19.393 -2.076 -26.696 1.00 87.88 65 LEU A O 1
ATOM 516 N N . ILE A 1 66 ? 19.996 -3.971 -27.739 1.00 87.06 66 ILE A N 1
ATOM 517 C CA . ILE A 1 66 ? 18.824 -4.748 -27.324 1.00 87.06 66 ILE A CA 1
ATOM 518 C C . ILE A 1 66 ? 18.859 -5.001 -25.815 1.00 87.06 66 ILE A C 1
ATOM 520 O O . ILE A 1 66 ? 17.847 -4.801 -25.152 1.00 87.06 66 ILE A O 1
ATOM 524 N N . SER A 1 67 ? 20.004 -5.389 -25.248 1.00 81.12 67 SER A N 1
ATOM 525 C CA . SER A 1 67 ? 20.120 -5.605 -23.802 1.00 81.12 67 SER A CA 1
ATOM 526 C C . SER A 1 67 ? 19.926 -4.309 -23.017 1.00 81.12 67 SER A C 1
ATOM 528 O O . SER A 1 67 ? 19.242 -4.314 -21.998 1.00 81.12 67 SER A O 1
ATOM 530 N N . LEU A 1 68 ? 20.438 -3.186 -23.524 1.00 82.69 68 LEU A N 1
ATOM 531 C CA . LEU A 1 68 ? 20.246 -1.870 -22.928 1.00 82.69 68 LEU A CA 1
ATOM 532 C C . LEU A 1 68 ? 18.787 -1.403 -23.043 1.00 82.69 68 LEU A C 1
ATOM 534 O O . LEU A 1 68 ? 18.229 -0.900 -22.071 1.00 82.69 68 LEU A O 1
ATOM 538 N N . ALA A 1 69 ? 18.137 -1.624 -24.188 1.00 80.75 69 ALA A N 1
ATOM 539 C CA . ALA A 1 69 ? 16.713 -1.352 -24.362 1.00 80.75 69 ALA A CA 1
ATOM 540 C C . ALA A 1 69 ? 15.862 -2.186 -23.392 1.00 80.75 69 ALA A C 1
ATOM 542 O O . ALA A 1 69 ? 15.015 -1.623 -22.703 1.00 80.75 69 ALA A O 1
ATOM 543 N N . LEU A 1 70 ? 16.140 -3.488 -23.266 1.00 75.88 70 LEU A N 1
ATOM 544 C CA . LEU A 1 70 ? 15.470 -4.378 -22.311 1.00 75.88 70 LEU A CA 1
ATOM 545 C C . LEU A 1 70 ? 15.730 -3.969 -20.853 1.00 75.88 70 LEU A C 1
ATOM 547 O O . LEU A 1 70 ? 14.822 -4.031 -20.028 1.00 75.88 70 LEU A O 1
ATOM 551 N N . PHE A 1 71 ? 16.940 -3.505 -20.531 1.00 71.38 71 PHE A N 1
ATOM 552 C CA . PHE A 1 71 ? 17.282 -2.988 -19.205 1.00 71.38 71 PHE A CA 1
ATOM 553 C C . PHE A 1 71 ? 16.508 -1.705 -18.871 1.00 71.38 71 PHE A C 1
ATOM 555 O O . PHE A 1 71 ? 16.046 -1.547 -17.746 1.00 71.38 71 PHE A O 1
ATOM 562 N N . PHE A 1 72 ? 16.303 -0.804 -19.839 1.00 66.12 72 PHE A N 1
ATOM 563 C CA . PHE A 1 72 ? 15.518 0.419 -19.639 1.00 66.12 72 PHE A CA 1
ATOM 564 C C . PHE A 1 72 ? 13.998 0.192 -19.650 1.00 66.12 72 PHE A C 1
ATOM 566 O O . PHE A 1 72 ? 13.276 0.916 -18.955 1.00 66.12 72 PHE A O 1
ATOM 573 N N . THR A 1 73 ? 13.486 -0.795 -20.394 1.00 61.25 73 THR A N 1
ATOM 574 C CA . THR A 1 73 ? 12.057 -1.155 -20.354 1.00 61.25 73 THR A CA 1
ATOM 575 C C . THR A 1 73 ? 11.700 -1.905 -19.079 1.00 61.25 73 THR A C 1
ATOM 577 O O . THR A 1 73 ? 10.669 -1.604 -18.483 1.00 61.25 73 THR A O 1
ATOM 580 N N . ASN A 1 74 ? 12.573 -2.807 -18.624 1.00 55.97 74 ASN A N 1
ATOM 581 C CA . ASN A 1 74 ? 12.357 -3.651 -17.446 1.00 55.97 74 ASN A CA 1
ATOM 582 C C . ASN A 1 74 ? 13.062 -3.099 -16.204 1.00 55.97 74 ASN A C 1
ATOM 584 O O . ASN A 1 74 ? 13.325 -3.847 -15.264 1.00 55.97 74 ASN A O 1
ATOM 588 N N . ASN A 1 75 ? 13.414 -1.811 -16.216 1.00 44.84 75 ASN A N 1
ATOM 589 C CA . ASN A 1 75 ? 14.216 -1.199 -15.173 1.00 44.84 75 ASN A CA 1
ATOM 590 C C . ASN A 1 75 ? 13.499 -1.326 -13.815 1.00 44.84 75 ASN A C 1
ATOM 592 O O . ASN A 1 75 ? 12.491 -0.641 -13.616 1.00 44.84 75 ASN A O 1
ATOM 596 N N . PRO A 1 76 ? 14.020 -2.106 -12.849 1.00 47.03 76 PRO A N 1
ATOM 597 C CA . PRO A 1 76 ? 13.460 -2.160 -11.498 1.00 47.03 76 PRO A CA 1
ATOM 598 C C . PRO A 1 76 ? 13.611 -0.815 -10.760 1.00 47.03 76 PRO A C 1
ATOM 600 O O . PRO A 1 76 ? 13.054 -0.631 -9.682 1.00 47.03 76 PRO A O 1
ATOM 603 N N . LEU A 1 77 ? 14.354 0.140 -11.340 1.00 44.00 77 LEU A N 1
ATOM 604 C CA . LEU A 1 77 ? 14.511 1.509 -10.844 1.00 44.00 77 LEU A CA 1
ATOM 605 C C . LEU A 1 77 ? 13.443 2.484 -11.356 1.00 44.00 77 LEU A C 1
ATOM 607 O O . LEU A 1 77 ? 13.427 3.630 -10.903 1.00 44.00 77 LEU A O 1
ATOM 611 N N . LYS A 1 78 ? 12.533 2.077 -12.258 1.00 45.97 78 LYS A N 1
ATOM 612 C CA . LYS A 1 78 ? 11.260 2.797 -12.387 1.00 45.97 78 LYS A CA 1
ATOM 613 C C . LYS A 1 78 ? 10.490 2.521 -11.102 1.00 45.97 78 LYS A C 1
ATOM 615 O O . LYS A 1 78 ? 9.703 1.585 -11.032 1.00 45.97 78 LYS A O 1
ATOM 620 N N . LYS A 1 79 ? 10.746 3.329 -10.068 1.00 54.00 79 LYS A N 1
ATOM 621 C CA . LYS A 1 79 ? 9.783 3.508 -8.989 1.00 54.00 79 LYS A CA 1
ATOM 622 C C . LYS A 1 79 ? 8.491 3.896 -9.687 1.00 54.00 79 LYS A C 1
ATOM 624 O O . LYS A 1 79 ? 8.410 4.975 -10.269 1.00 54.00 79 LYS A O 1
ATOM 629 N N . GLU A 1 80 ? 7.541 2.971 -9.733 1.00 54.72 80 GLU A N 1
ATOM 630 C CA . GLU A 1 80 ? 6.170 3.315 -10.057 1.00 54.72 80 GLU A CA 1
ATOM 631 C C . GLU A 1 80 ? 5.783 4.397 -9.053 1.00 54.72 80 GLU A C 1
ATOM 633 O O . GLU A 1 80 ? 5.742 4.181 -7.841 1.00 54.72 80 GLU A O 1
ATOM 638 N N . ASP A 1 81 ? 5.726 5.617 -9.569 1.00 76.06 81 ASP A N 1
ATOM 639 C CA . ASP A 1 81 ? 5.856 6.836 -8.789 1.00 76.06 81 ASP A CA 1
ATOM 640 C C . ASP A 1 81 ? 4.491 7.124 -8.156 1.00 76.06 81 ASP A C 1
ATOM 642 O O . ASP A 1 81 ? 3.697 7.908 -8.676 1.00 76.06 81 ASP A O 1
ATOM 646 N N . ALA A 1 82 ? 4.195 6.409 -7.069 1.00 89.00 82 ALA A N 1
ATOM 647 C CA . ALA A 1 82 ? 2.911 6.456 -6.383 1.00 89.00 82 ALA A CA 1
ATOM 648 C C . ALA A 1 82 ? 2.513 7.901 -6.063 1.00 89.00 82 ALA A C 1
ATOM 650 O O . ALA A 1 82 ? 3.306 8.678 -5.529 1.00 89.00 82 ALA A O 1
ATOM 651 N N . TYR A 1 83 ? 1.280 8.260 -6.392 1.00 90.62 83 TYR A N 1
ATOM 652 C CA . TYR A 1 83 ? 0.651 9.520 -6.026 1.00 90.62 83 TYR A CA 1
ATOM 653 C C . TYR A 1 83 ? 0.225 9.514 -4.555 1.00 90.62 83 TYR A C 1
ATOM 655 O O . TYR A 1 83 ? 0.483 10.472 -3.825 1.00 90.62 83 TYR A O 1
ATOM 663 N N . ALA A 1 84 ? -0.372 8.409 -4.107 1.00 93.19 84 ALA A N 1
ATOM 664 C CA . ALA A 1 84 ? -0.822 8.215 -2.737 1.00 93.19 84 ALA A CA 1
ATOM 665 C C . ALA A 1 84 ? -0.663 6.755 -2.298 1.00 93.19 84 ALA A C 1
ATOM 667 O O . ALA A 1 84 ? -0.500 5.846 -3.116 1.00 93.19 84 ALA A O 1
ATOM 668 N N . PHE A 1 85 ? -0.732 6.559 -0.989 1.00 95.19 85 PHE A N 1
ATOM 669 C CA . PHE A 1 85 ? -0.708 5.270 -0.321 1.00 95.19 85 PHE A CA 1
ATOM 670 C C . PHE A 1 85 ? -1.987 5.120 0.493 1.00 95.19 85 PHE A C 1
ATOM 672 O O . PHE A 1 85 ? -2.359 6.039 1.227 1.00 95.19 85 PHE A O 1
ATOM 679 N N . VAL A 1 86 ? -2.644 3.973 0.364 1.00 96.62 86 VAL A N 1
ATOM 680 C CA . VAL A 1 86 ? -3.841 3.615 1.129 1.00 96.62 86 VAL A CA 1
ATOM 681 C C . VAL A 1 86 ? -3.546 2.329 1.875 1.00 96.62 86 VAL A C 1
ATOM 683 O O . VAL A 1 86 ? -3.139 1.347 1.266 1.00 96.62 86 VAL A O 1
ATOM 686 N N . VAL A 1 87 ? -3.725 2.341 3.188 1.00 97.00 87 VAL A N 1
ATOM 687 C CA . VAL A 1 87 ? -3.540 1.175 4.048 1.00 97.00 87 VAL A CA 1
ATOM 688 C C . VAL A 1 87 ? -4.888 0.728 4.580 1.00 97.00 87 VAL A C 1
ATOM 690 O O . VAL A 1 87 ? -5.700 1.562 4.978 1.00 97.00 87 VAL A O 1
ATOM 693 N N . ILE A 1 88 ? -5.098 -0.583 4.572 1.00 96.00 88 ILE A N 1
ATOM 694 C CA . ILE A 1 88 ? -6.279 -1.253 5.105 1.00 96.00 88 ILE A CA 1
ATOM 695 C C . ILE A 1 88 ? -5.815 -2.054 6.312 1.00 96.00 88 ILE A C 1
ATOM 697 O O . ILE A 1 88 ? -5.021 -2.981 6.160 1.00 96.00 88 ILE A O 1
ATOM 701 N N . ASP A 1 89 ? -6.297 -1.679 7.488 1.00 95.31 89 ASP A N 1
ATOM 702 C CA . ASP A 1 89 ? -5.996 -2.285 8.776 1.00 95.31 89 ASP A CA 1
ATOM 703 C C . ASP A 1 89 ? -7.251 -3.008 9.281 1.00 95.31 89 ASP A C 1
ATOM 705 O O . ASP A 1 89 ? -8.217 -2.380 9.715 1.00 95.31 89 ASP A O 1
ATOM 709 N N . ILE A 1 90 ? -7.238 -4.338 9.207 1.00 89.94 90 ILE A N 1
ATOM 710 C CA . ILE A 1 90 ? -8.266 -5.215 9.802 1.00 89.94 90 ILE A CA 1
ATOM 711 C C . ILE A 1 90 ? -7.619 -6.099 10.876 1.00 89.94 90 ILE A C 1
ATOM 713 O O . ILE A 1 90 ? -8.187 -6.290 11.944 1.00 89.94 90 ILE A O 1
ATOM 717 N N . ASN A 1 91 ? -6.373 -6.523 10.618 1.00 82.88 91 ASN A N 1
ATOM 718 C CA . ASN A 1 91 ? -5.707 -7.741 11.088 1.00 82.88 91 ASN A CA 1
ATOM 719 C C . ASN A 1 91 ? -5.966 -8.892 10.102 1.00 82.88 91 ASN A C 1
ATOM 721 O O . ASN A 1 91 ? -6.888 -9.673 10.320 1.00 82.88 91 ASN A O 1
ATOM 725 N N . PRO A 1 92 ? -5.221 -8.961 8.982 1.00 91.38 92 PRO A N 1
ATOM 726 C CA . PRO A 1 92 ? -3.916 -8.329 8.723 1.00 91.38 92 PRO A CA 1
ATOM 727 C C . PRO A 1 92 ? -3.979 -6.909 8.120 1.00 91.38 92 PRO A C 1
ATOM 729 O O . PRO A 1 92 ? -5.066 -6.363 7.922 1.00 91.38 92 PRO A O 1
ATOM 732 N N . SER A 1 93 ? -2.809 -6.308 7.839 1.00 95.56 93 SER A N 1
ATOM 733 C CA . SER A 1 93 ? -2.680 -4.962 7.247 1.00 95.56 93 SER A CA 1
ATOM 734 C C . SER A 1 93 ? -2.002 -4.972 5.868 1.00 95.56 93 SER A C 1
ATOM 736 O O . SER A 1 93 ? -0.951 -5.595 5.674 1.00 95.56 93 SER A O 1
ATOM 738 N N . ILE A 1 94 ? -2.585 -4.253 4.904 1.00 96.50 94 ILE A N 1
ATOM 739 C CA . ILE A 1 94 ? -2.138 -4.193 3.497 1.00 96.50 94 ILE A CA 1
ATOM 740 C C . ILE A 1 94 ? -1.971 -2.736 3.070 1.00 96.50 94 ILE A C 1
ATOM 742 O O . ILE A 1 94 ? -2.857 -1.923 3.309 1.00 96.50 94 ILE A O 1
ATOM 746 N N . GLU A 1 95 ? -0.874 -2.410 2.385 1.00 96.69 95 GLU A N 1
ATOM 747 C CA . GLU A 1 95 ? -0.661 -1.112 1.735 1.00 96.69 95 GLU A CA 1
ATOM 748 C C . GLU A 1 95 ? -0.842 -1.218 0.215 1.00 96.69 95 GLU A C 1
ATOM 750 O O . GLU A 1 95 ? -0.219 -2.045 -0.454 1.00 96.69 95 GLU A O 1
ATOM 755 N N . LEU A 1 96 ? -1.645 -0.317 -0.343 1.00 96.88 96 LEU A N 1
ATOM 756 C CA . LEU A 1 96 ? -1.814 -0.085 -1.769 1.00 96.88 96 LEU A CA 1
ATOM 757 C C . LEU A 1 96 ? -1.079 1.197 -2.163 1.00 96.88 96 LEU A C 1
ATOM 759 O O . LEU A 1 96 ? -1.306 2.264 -1.594 1.00 96.88 96 LEU A O 1
ATOM 763 N N . SER A 1 97 ? -0.220 1.102 -3.173 1.00 95.50 97 SER A N 1
ATOM 764 C CA . SER A 1 97 ? 0.357 2.261 -3.859 1.00 95.50 97 SER A CA 1
ATOM 765 C C . SER A 1 97 ? -0.507 2.598 -5.067 1.00 95.50 97 SER A C 1
ATOM 767 O O . SER A 1 97 ? -0.792 1.711 -5.874 1.00 95.50 97 SER A O 1
ATOM 769 N N . ILE A 1 98 ? -0.908 3.860 -5.204 1.00 94.12 98 ILE A N 1
ATOM 770 C CA . ILE A 1 98 ? -1.877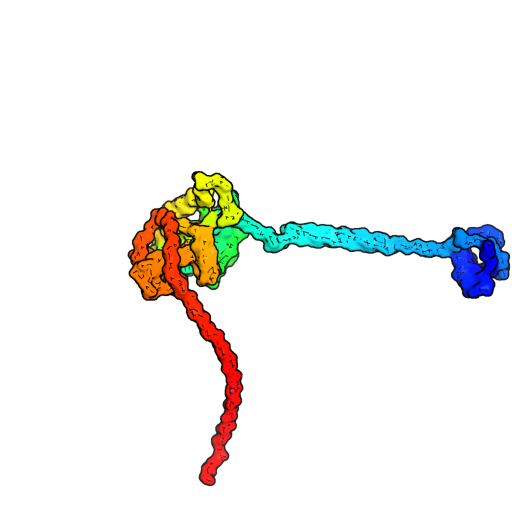 4.311 -6.212 1.00 94.12 98 ILE A CA 1
ATOM 771 C C . ILE A 1 98 ? -1.250 5.414 -7.057 1.00 94.12 98 ILE A C 1
ATOM 773 O O . ILE A 1 98 ? -0.576 6.288 -6.514 1.00 94.12 98 ILE A O 1
ATOM 777 N N . ASP A 1 99 ? -1.462 5.394 -8.370 1.00 91.06 99 ASP A N 1
ATOM 778 C CA . ASP A 1 99 ? -1.045 6.465 -9.276 1.00 91.06 99 ASP A CA 1
ATOM 779 C C . ASP A 1 99 ? -2.033 7.653 -9.307 1.00 91.06 99 ASP A C 1
ATOM 781 O O . ASP A 1 99 ? -3.072 7.668 -8.646 1.00 91.06 99 ASP A O 1
ATOM 785 N N . SER A 1 100 ? -1.717 8.683 -10.094 1.00 87.75 100 SER A N 1
ATOM 786 C CA . SER A 1 100 ? -2.572 9.870 -10.242 1.00 87.75 100 SER A CA 1
ATOM 787 C C . SER A 1 100 ? -3.881 9.615 -11.003 1.00 87.75 100 SER A C 1
ATOM 789 O O . SER A 1 100 ? -4.722 10.505 -11.064 1.00 87.75 100 SER A O 1
ATOM 791 N N . ASN A 1 101 ? -4.059 8.433 -11.599 1.00 89.06 101 ASN A N 1
ATOM 792 C CA . ASN A 1 101 ? -5.270 8.021 -12.312 1.00 89.06 101 ASN A CA 1
ATOM 793 C C . ASN A 1 101 ? -6.158 7.106 -11.452 1.00 89.06 101 ASN A C 1
ATOM 795 O O . ASN A 1 101 ? -7.037 6.427 -11.989 1.00 89.06 101 ASN A O 1
ATOM 799 N N . ASN A 1 102 ? -5.923 7.068 -10.134 1.00 91.06 102 ASN A N 1
ATOM 800 C CA . ASN A 1 102 ? -6.605 6.183 -9.192 1.00 91.06 102 ASN A CA 1
ATOM 801 C C . ASN A 1 102 ? -6.415 4.689 -9.524 1.00 91.06 102 ASN A C 1
ATOM 803 O O . ASN A 1 102 ? -7.317 3.885 -9.305 1.00 91.06 102 ASN A O 1
ATOM 807 N N . ARG A 1 103 ? -5.261 4.297 -10.079 1.00 94.12 103 ARG A N 1
ATOM 808 C CA . ARG A 1 103 ? -4.926 2.896 -10.368 1.00 94.12 103 ARG A CA 1
ATOM 809 C C . ARG A 1 103 ? -3.933 2.367 -9.350 1.00 94.12 103 ARG A C 1
ATOM 811 O O . ARG A 1 103 ? -2.935 3.018 -9.053 1.00 94.12 103 ARG A O 1
ATOM 818 N N . VAL A 1 104 ? -4.176 1.159 -8.853 1.00 95.75 104 VAL A N 1
ATOM 819 C CA . VAL A 1 104 ? -3.215 0.455 -8.000 1.00 95.75 104 VAL A CA 1
ATOM 820 C C . VAL A 1 104 ? -2.011 0.036 -8.841 1.00 95.75 104 VAL A C 1
ATOM 822 O O . VAL A 1 104 ? -2.149 -0.694 -9.821 1.00 95.75 104 VAL A O 1
ATOM 825 N N . ILE A 1 105 ? -0.825 0.471 -8.434 1.00 94.75 105 ILE A N 1
ATOM 826 C CA . ILE A 1 105 ? 0.457 0.148 -9.080 1.00 94.75 105 ILE A CA 1
ATOM 827 C C . ILE A 1 105 ? 1.303 -0.785 -8.194 1.00 94.75 105 ILE A C 1
ATOM 829 O O . ILE A 1 105 ? 2.000 -1.681 -8.672 1.00 94.75 105 ILE A O 1
ATOM 833 N N . GLY A 1 106 ? 1.133 -0.702 -6.872 1.00 94.62 106 GLY A N 1
ATOM 834 C CA . GLY A 1 106 ? 1.848 -1.533 -5.903 1.00 94.62 106 GLY A CA 1
ATOM 835 C C . GLY A 1 106 ? 0.944 -2.089 -4.811 1.00 94.62 106 GLY A C 1
ATOM 836 O O . GLY A 1 106 ? -0.042 -1.461 -4.438 1.00 94.62 106 GLY A O 1
ATOM 837 N N . VAL A 1 107 ? 1.320 -3.256 -4.290 1.00 95.56 107 VAL A N 1
ATOM 838 C CA . VAL A 1 107 ? 0.711 -3.889 -3.114 1.00 95.56 107 VAL A CA 1
ATOM 839 C C . VAL A 1 107 ? 1.849 -4.332 -2.205 1.00 95.56 107 VAL A C 1
ATOM 841 O O . VAL A 1 107 ? 2.793 -4.968 -2.678 1.00 95.56 107 VAL A O 1
ATOM 844 N N . LYS A 1 108 ? 1.777 -3.983 -0.923 1.00 94.19 108 LYS A N 1
ATOM 845 C CA . LYS A 1 108 ? 2.718 -4.415 0.110 1.00 94.19 108 LYS A CA 1
ATOM 846 C C . LYS A 1 108 ? 1.935 -5.037 1.264 1.00 94.19 108 LYS A C 1
ATOM 848 O O . LYS A 1 108 ? 1.097 -4.382 1.876 1.00 94.19 108 LYS A O 1
ATOM 853 N N . ASN A 1 109 ? 2.259 -6.284 1.580 1.00 93.88 109 ASN A N 1
ATOM 854 C CA . ASN A 1 109 ? 1.768 -6.978 2.767 1.00 93.88 109 ASN A CA 1
ATOM 855 C C . ASN A 1 109 ? 2.588 -6.502 3.968 1.00 93.88 109 ASN A C 1
ATOM 857 O O . ASN A 1 109 ? 3.810 -6.652 3.960 1.00 93.88 109 ASN A O 1
ATOM 861 N N . ILE A 1 110 ? 1.948 -5.851 4.942 1.00 90.31 110 ILE A N 1
ATOM 862 C CA . ILE A 1 110 ? 2.643 -5.307 6.121 1.00 90.31 110 ILE A CA 1
ATOM 863 C C . ILE A 1 110 ? 2.825 -6.409 7.169 1.00 90.31 110 ILE A C 1
ATOM 865 O O . ILE A 1 110 ? 3.906 -6.539 7.732 1.00 90.31 110 ILE A O 1
ATOM 869 N N . ASN A 1 111 ? 1.792 -7.226 7.388 1.00 86.69 111 ASN A N 1
ATOM 870 C CA . ASN A 1 111 ? 1.842 -8.406 8.254 1.00 86.69 111 ASN A CA 1
ATOM 871 C C . ASN A 1 111 ? 1.980 -9.685 7.411 1.00 86.69 111 ASN A C 1
ATOM 873 O O . ASN A 1 111 ? 1.547 -9.715 6.259 1.00 86.69 111 ASN A O 1
ATOM 877 N N . ASN A 1 112 ? 2.509 -10.766 7.990 1.00 86.25 112 ASN A N 1
ATOM 878 C CA . ASN A 1 112 ? 2.654 -12.047 7.281 1.00 86.25 112 ASN A CA 1
ATOM 879 C C . ASN A 1 112 ? 1.301 -12.602 6.797 1.00 86.25 112 ASN A C 1
ATOM 881 O O . ASN A 1 112 ? 1.187 -13.056 5.659 1.00 86.25 112 ASN A O 1
ATOM 885 N N . ASP A 1 113 ? 0.253 -12.462 7.610 1.00 86.75 113 ASP A N 1
ATOM 886 C CA . ASP A 1 113 ? -1.090 -12.958 7.291 1.00 86.75 113 ASP A CA 1
ATOM 887 C C . ASP A 1 113 ? -1.753 -12.192 6.129 1.00 86.75 113 ASP A C 1
ATOM 889 O O . ASP A 1 113 ? -2.654 -12.714 5.472 1.00 86.75 113 ASP A O 1
ATOM 893 N N . ALA A 1 114 ? -1.270 -10.986 5.787 1.00 88.19 114 ALA A N 1
ATOM 894 C CA . ALA A 1 114 ? -1.767 -10.226 4.632 1.00 88.19 114 ALA A CA 1
ATOM 895 C C . ALA A 1 114 ? -1.489 -10.929 3.296 1.00 88.19 114 ALA A C 1
ATOM 897 O O . ALA A 1 114 ? -2.168 -10.660 2.301 1.00 88.19 114 ALA A O 1
ATOM 898 N N . GLN A 1 115 ? -0.522 -11.849 3.255 1.00 91.00 115 GLN A N 1
ATOM 899 C CA . GLN A 1 115 ? -0.276 -12.644 2.058 1.00 91.00 115 GLN A CA 1
ATOM 900 C C . GLN A 1 115 ? -1.495 -13.490 1.684 1.00 91.00 115 GLN A C 1
ATOM 902 O O . GLN A 1 115 ? -1.856 -13.526 0.513 1.00 91.00 115 GLN A O 1
ATOM 907 N N . ILE A 1 116 ? -2.191 -14.064 2.667 1.00 91.69 116 ILE A N 1
ATOM 908 C CA . ILE A 1 116 ? -3.388 -14.889 2.447 1.00 91.69 116 ILE A CA 1
ATOM 909 C C . ILE A 1 116 ? -4.491 -14.075 1.750 1.00 91.69 116 ILE A C 1
ATOM 911 O O . ILE A 1 116 ? -5.198 -14.568 0.870 1.00 91.69 116 ILE A O 1
ATOM 915 N N . LEU A 1 117 ? -4.606 -12.793 2.106 1.00 92.00 117 LEU A N 1
ATOM 916 C CA . LEU A 1 117 ? -5.600 -11.895 1.528 1.00 92.00 117 LEU A CA 1
ATOM 917 C C . LEU A 1 117 ? -5.248 -11.398 0.127 1.00 92.00 117 LEU A C 1
ATOM 919 O O . LEU A 1 117 ? -6.143 -11.004 -0.609 1.00 92.00 117 LEU A O 1
ATOM 923 N N . THR A 1 118 ? -3.973 -11.373 -0.249 1.00 93.38 118 THR A N 1
ATOM 924 C CA . THR A 1 118 ? -3.532 -10.820 -1.542 1.00 93.38 118 THR A CA 1
ATOM 925 C C . THR A 1 118 ? -3.171 -11.897 -2.558 1.00 93.38 118 THR A C 1
ATOM 927 O O . THR A 1 118 ? -3.153 -11.634 -3.762 1.00 93.38 118 THR A O 1
ATOM 930 N N . GLU A 1 119 ? -2.924 -13.123 -2.102 1.00 93.06 119 GLU A N 1
ATOM 931 C CA . GLU A 1 119 ? -2.583 -14.251 -2.954 1.00 93.06 119 GLU A CA 1
ATOM 932 C C . GLU A 1 119 ? -3.721 -14.580 -3.934 1.00 93.06 119 GLU A C 1
ATOM 934 O O . GLU A 1 119 ? -4.904 -14.664 -3.587 1.00 93.06 119 GLU A O 1
ATOM 939 N N . GLY A 1 120 ? -3.354 -14.702 -5.212 1.00 91.12 120 GLY A N 1
ATOM 940 C CA . GLY A 1 120 ? -4.292 -14.944 -6.308 1.00 91.12 120 GLY A CA 1
ATOM 941 C C . GLY A 1 120 ? -5.183 -13.754 -6.692 1.00 91.12 120 GLY A C 1
ATOM 942 O O . GLY A 1 120 ? -5.919 -13.868 -7.671 1.00 91.12 120 GLY A O 1
ATOM 943 N N . LEU A 1 121 ? -5.127 -12.613 -5.991 1.00 93.25 121 LEU A N 1
ATOM 944 C CA . LEU A 1 121 ? -5.885 -11.416 -6.368 1.00 93.25 121 LEU A CA 1
ATOM 945 C C . LEU A 1 121 ? -5.128 -10.557 -7.384 1.00 93.25 121 LEU A C 1
ATOM 947 O O . LEU A 1 121 ? -3.982 -10.152 -7.179 1.00 93.25 121 LEU A O 1
ATOM 951 N N . GLN A 1 122 ? -5.811 -10.184 -8.467 1.00 94.88 122 GLN A N 1
ATOM 952 C CA . GLN A 1 122 ? -5.305 -9.195 -9.416 1.00 94.88 122 GLN A CA 1
ATOM 953 C C . GLN A 1 122 ? -5.660 -7.776 -8.952 1.00 94.88 122 GLN A C 1
ATOM 955 O O . GLN A 1 122 ? -6.586 -7.153 -9.467 1.00 94.88 122 GLN A O 1
ATOM 960 N N . LEU A 1 123 ? -4.913 -7.264 -7.973 1.00 96.12 123 LEU A N 1
ATOM 961 C CA . LEU A 1 123 ? -5.130 -5.919 -7.425 1.00 96.12 123 LEU A CA 1
ATOM 962 C C . LEU A 1 123 ? -4.501 -4.817 -8.293 1.00 96.12 123 LEU A C 1
ATOM 964 O O . LEU A 1 123 ? -5.066 -3.737 -8.441 1.00 96.12 123 LEU A O 1
ATOM 968 N N . LYS A 1 124 ? -3.338 -5.078 -8.904 1.00 95.31 124 LYS A N 1
ATOM 969 C CA . LYS A 1 124 ? -2.665 -4.101 -9.776 1.00 95.31 124 LYS A CA 1
ATOM 970 C C . LYS A 1 124 ? -3.506 -3.792 -11.020 1.00 95.31 124 LYS A C 1
ATOM 972 O O . LYS A 1 124 ? -4.015 -4.698 -11.674 1.00 95.31 124 LYS A O 1
ATOM 977 N N . GLY A 1 125 ? -3.615 -2.510 -11.363 1.00 94.50 125 GLY A N 1
ATOM 978 C CA . GLY A 1 125 ? -4.418 -1.988 -12.473 1.00 94.50 125 GLY A CA 1
ATOM 979 C C . GLY A 1 125 ? -5.894 -1.734 -12.135 1.00 94.50 125 GLY A C 1
ATOM 980 O O . GLY A 1 125 ? -6.580 -1.030 -12.885 1.00 94.50 125 GLY A O 1
ATOM 981 N N . LYS A 1 126 ? -6.395 -2.239 -11.001 1.00 96.38 126 LYS A N 1
ATOM 982 C CA . LYS A 1 126 ? -7.743 -1.918 -10.514 1.00 96.38 126 LYS A CA 1
ATOM 983 C C . LYS A 1 126 ? -7.811 -0.501 -9.951 1.00 96.38 126 LYS A C 1
ATOM 985 O O . LYS A 1 126 ? -6.780 0.112 -9.659 1.00 96.38 126 LYS A O 1
ATOM 990 N N . THR A 1 127 ? -9.028 0.032 -9.844 1.00 94.88 127 THR A N 1
ATOM 991 C CA . THR A 1 127 ? -9.235 1.275 -9.095 1.00 94.88 127 THR A CA 1
ATOM 992 C C . THR A 1 127 ? -9.036 1.025 -7.602 1.00 94.88 127 THR A C 1
ATOM 994 O O . THR A 1 127 ? -9.145 -0.123 -7.165 1.00 94.88 127 THR A O 1
ATOM 997 N N . VAL A 1 128 ? -8.768 2.063 -6.798 1.00 93.88 128 VAL A N 1
ATOM 998 C CA . VAL A 1 128 ? -8.629 1.847 -5.346 1.00 93.88 128 VAL A CA 1
ATOM 999 C C . VAL A 1 128 ? -9.896 1.249 -4.736 1.00 93.88 128 VAL A C 1
ATOM 1001 O O . VAL A 1 128 ? -9.798 0.366 -3.893 1.00 93.88 128 VAL A O 1
ATOM 1004 N N . LYS A 1 129 ? -11.075 1.675 -5.209 1.00 93.94 129 LYS A N 1
ATOM 1005 C CA . LYS A 1 129 ? -12.374 1.165 -4.758 1.00 93.94 129 LYS A CA 1
ATOM 1006 C C . LYS A 1 129 ? -12.498 -0.333 -5.014 1.00 93.94 129 LYS A C 1
ATOM 1008 O O . LYS A 1 129 ? -12.835 -1.082 -4.105 1.00 93.94 129 LYS A O 1
ATOM 1013 N N . ASP A 1 130 ? -12.198 -0.767 -6.236 1.00 95.12 130 ASP A N 1
ATOM 1014 C CA . ASP A 1 130 ? -12.329 -2.179 -6.606 1.00 95.12 130 ASP A CA 1
ATOM 1015 C C . ASP A 1 130 ? -11.308 -3.040 -5.850 1.00 95.12 130 ASP A C 1
ATOM 1017 O O . ASP A 1 130 ? -11.645 -4.112 -5.364 1.00 95.12 130 ASP A O 1
ATOM 1021 N N . ALA A 1 131 ? -10.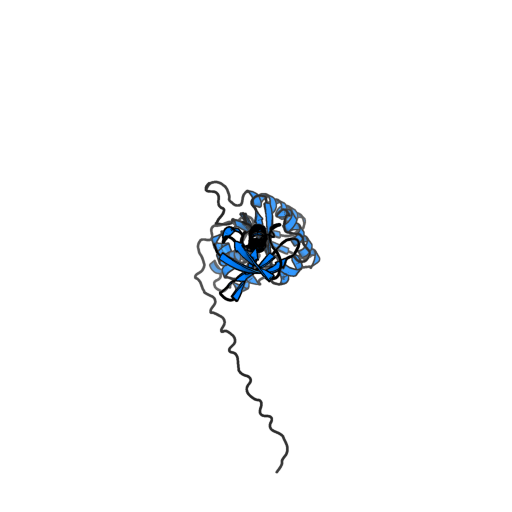071 -2.553 -5.699 1.00 96.06 131 ALA A N 1
ATOM 1022 C CA . ALA A 1 131 ? -9.039 -3.255 -4.939 1.00 96.06 131 ALA A CA 1
ATOM 1023 C C . ALA A 1 131 ? -9.386 -3.357 -3.444 1.00 96.06 131 ALA A C 1
ATOM 1025 O O . ALA A 1 131 ? -9.197 -4.412 -2.845 1.00 96.06 131 ALA A O 1
ATOM 1026 N N . LEU A 1 132 ? -9.923 -2.285 -2.849 1.00 94.00 132 LEU A N 1
ATOM 1027 C CA . LEU A 1 132 ? -10.457 -2.302 -1.486 1.00 94.00 132 LEU A CA 1
ATOM 1028 C C . LEU A 1 132 ? -11.561 -3.346 -1.357 1.00 94.00 132 LEU A C 1
ATOM 1030 O O . LEU A 1 132 ? -11.521 -4.155 -0.436 1.00 94.00 132 LEU A O 1
ATOM 1034 N N . ARG A 1 133 ? -12.517 -3.361 -2.291 1.00 93.69 133 ARG A N 1
ATOM 1035 C CA . ARG A 1 133 ? -13.614 -4.332 -2.289 1.00 93.69 133 ARG A CA 1
ATOM 1036 C C . ARG A 1 133 ? -13.126 -5.772 -2.379 1.00 93.69 133 ARG A C 1
ATOM 1038 O O . ARG A 1 133 ? -13.532 -6.569 -1.543 1.00 93.69 133 ARG A O 1
ATOM 1045 N N . ASP A 1 134 ? -12.191 -6.081 -3.274 1.00 95.50 134 ASP A N 1
ATOM 1046 C CA . ASP A 1 134 ? -11.624 -7.431 -3.353 1.00 95.50 134 ASP A CA 1
ATOM 1047 C C . ASP A 1 134 ? -10.974 -7.864 -2.026 1.00 95.50 134 ASP A C 1
ATOM 1049 O O . ASP A 1 134 ? -11.175 -8.989 -1.571 1.00 95.50 134 ASP A O 1
ATOM 1053 N N . VAL A 1 135 ? -10.193 -6.976 -1.395 1.00 95.19 135 VAL A N 1
ATOM 1054 C CA . VAL A 1 135 ? -9.521 -7.264 -0.116 1.00 95.19 135 VAL A CA 1
ATOM 1055 C C . VAL A 1 135 ? -10.536 -7.460 1.008 1.00 95.19 135 VAL A C 1
ATOM 1057 O O . VAL A 1 135 ? -10.364 -8.349 1.843 1.00 95.19 135 VAL A O 1
ATOM 1060 N N . LEU A 1 136 ? -11.601 -6.661 1.032 1.00 92.81 136 LEU A N 1
ATOM 1061 C CA . LEU A 1 136 ? -12.669 -6.747 2.027 1.00 92.81 136 LEU A CA 1
ATOM 1062 C C . LEU A 1 136 ? -13.473 -8.038 1.869 1.00 92.81 136 LEU A C 1
ATOM 1064 O O . LEU A 1 136 ? -13.716 -8.733 2.853 1.00 92.81 136 LEU A O 1
ATOM 1068 N N . ASP A 1 137 ? -13.831 -8.405 0.643 1.00 92.75 137 ASP A N 1
ATOM 1069 C CA . ASP A 1 137 ? -14.568 -9.640 0.377 1.00 92.75 137 ASP A CA 1
ATOM 1070 C C . ASP A 1 137 ? -13.715 -10.873 0.685 1.00 92.75 137 ASP A C 1
ATOM 1072 O O . ASP A 1 137 ? -14.185 -11.804 1.340 1.00 92.75 137 ASP A O 1
ATOM 1076 N N . ARG A 1 138 ? -12.424 -10.834 0.341 1.00 94.12 138 ARG A N 1
ATOM 1077 C CA . ARG A 1 138 ? -11.464 -11.869 0.733 1.00 94.12 138 ARG A CA 1
ATOM 1078 C C . ARG A 1 138 ? -11.302 -11.961 2.254 1.00 94.12 138 ARG A C 1
ATOM 1080 O O . ARG A 1 138 ? -11.221 -13.056 2.803 1.00 94.12 138 ARG A O 1
ATOM 1087 N N . SER A 1 139 ? -11.303 -10.827 2.951 1.00 93.25 139 SER A N 1
ATOM 1088 C CA . SER A 1 139 ? -11.260 -10.789 4.420 1.00 93.25 139 SER A CA 1
ATOM 1089 C C . SER A 1 139 ? -12.489 -11.443 5.056 1.00 93.25 139 SER A C 1
ATOM 1091 O O . SER A 1 139 ? -12.352 -12.125 6.070 1.00 93.25 139 SER A O 1
ATOM 1093 N N . LYS A 1 140 ? -13.679 -11.285 4.462 1.00 91.75 140 LYS A N 1
ATOM 1094 C CA . LYS A 1 140 ? -14.898 -11.986 4.903 1.00 91.75 140 LYS A CA 1
ATOM 1095 C C . LYS A 1 140 ? -14.807 -13.488 4.636 1.00 91.75 140 LYS A C 1
ATOM 1097 O O . LYS A 1 140 ? -15.100 -14.279 5.525 1.00 91.75 140 LYS A O 1
ATOM 1102 N N . GLU A 1 141 ? -14.371 -13.876 3.436 1.00 92.88 141 GLU A N 1
ATOM 1103 C CA . GLU A 1 141 ? -14.223 -15.279 3.021 1.00 92.88 141 GLU A CA 1
ATOM 1104 C C . GLU A 1 141 ? -13.300 -16.061 3.968 1.00 92.88 141 GLU A C 1
ATOM 1106 O O . GLU A 1 141 ? -13.624 -17.173 4.380 1.00 92.88 141 GLU A O 1
ATOM 1111 N N . TYR A 1 142 ? -12.181 -15.454 4.369 1.00 91.38 142 TYR A N 1
ATOM 1112 C CA . TYR A 1 142 ? -11.194 -16.073 5.257 1.00 91.38 142 TYR A CA 1
ATOM 1113 C C . TYR A 1 142 ? -11.481 -15.838 6.751 1.00 91.38 142 TYR A C 1
ATOM 1115 O O . TYR A 1 142 ? -10.716 -16.283 7.604 1.00 91.38 142 TYR A O 1
ATOM 1123 N N . GLY A 1 143 ? -12.591 -15.170 7.087 1.00 90.50 143 GLY A N 1
ATOM 1124 C CA . GLY A 1 143 ? -13.068 -15.009 8.464 1.00 90.50 143 GLY A CA 1
ATOM 1125 C C . GLY A 1 143 ? -12.354 -13.938 9.296 1.00 90.50 143 GLY A C 1
ATOM 1126 O O . GLY A 1 143 ? -12.540 -13.902 10.516 1.00 90.50 143 GLY A O 1
ATOM 1127 N N . PHE A 1 144 ? -11.575 -13.059 8.662 1.00 89.81 144 PHE A N 1
ATOM 1128 C CA . PHE A 1 144 ? -10.995 -11.874 9.305 1.00 89.81 144 PHE A CA 1
ATOM 1129 C C . PHE A 1 144 ? -12.056 -10.805 9.595 1.00 89.81 144 PHE A C 1
ATOM 1131 O O . PHE A 1 144 ? -11.956 -10.089 10.585 1.00 89.81 144 PHE A O 1
ATOM 1138 N N . ILE A 1 145 ? -13.105 -10.738 8.767 1.00 89.50 145 ILE A N 1
ATOM 1139 C CA . ILE A 1 145 ? -14.326 -9.968 9.034 1.00 89.50 145 ILE A CA 1
ATOM 1140 C C . ILE A 1 145 ? -15.454 -10.960 9.315 1.00 89.50 145 ILE A C 1
ATOM 1142 O O . ILE A 1 145 ? -15.779 -11.794 8.469 1.00 89.50 145 ILE A O 1
ATOM 1146 N N . LYS A 1 146 ? -16.072 -10.870 10.496 1.00 86.75 146 LYS A N 1
ATOM 1147 C CA . LYS A 1 146 ? -17.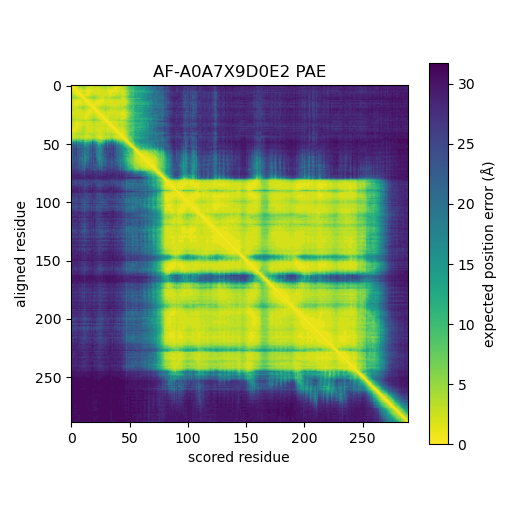117 -11.801 10.946 1.00 86.75 146 LYS A CA 1
ATOM 1148 C C . LYS A 1 146 ? -18.479 -11.122 10.953 1.00 86.75 146 LYS A C 1
ATOM 1150 O O . LYS A 1 146 ? -18.718 -10.254 11.783 1.00 86.75 146 LYS A O 1
ATOM 1155 N N . MET A 1 147 ? -19.402 -11.560 10.099 1.00 75.94 147 MET A N 1
ATOM 1156 C CA . MET A 1 147 ? -20.731 -10.935 9.939 1.00 75.94 147 MET A CA 1
ATOM 1157 C C . MET A 1 147 ? -21.558 -10.850 11.237 1.00 75.94 147 MET A C 1
ATOM 1159 O O . MET A 1 147 ? -22.403 -9.973 11.372 1.00 75.94 147 MET A O 1
ATOM 1163 N N . GLU A 1 148 ? -21.318 -11.746 12.197 1.00 78.38 148 GLU A N 1
ATOM 1164 C CA . GLU A 1 148 ? -22.050 -11.807 13.472 1.00 78.38 148 GLU A CA 1
ATOM 1165 C C . GLU A 1 148 ? -21.409 -10.972 14.595 1.00 78.38 148 GLU A C 1
ATOM 1167 O O . GLU A 1 148 ? -21.863 -10.995 15.737 1.00 78.38 148 GLU A O 1
ATOM 1172 N N . SER A 1 149 ? -20.318 -10.261 14.312 1.00 76.50 149 SER A N 1
ATOM 1173 C CA . SER A 1 149 ? -19.571 -9.468 15.291 1.00 76.50 149 SER A CA 1
ATOM 1174 C C . SER A 1 149 ? -19.456 -8.019 14.841 1.00 76.50 149 SER A C 1
ATOM 1176 O O . SER A 1 149 ? -19.536 -7.711 13.654 1.00 76.50 149 SER A O 1
ATOM 1178 N N . LYS A 1 150 ? -19.233 -7.112 15.795 1.00 76.44 150 LYS A N 1
ATOM 1179 C CA . LYS A 1 150 ? -18.820 -5.752 15.459 1.00 76.44 150 LYS A CA 1
ATOM 1180 C C . LYS A 1 150 ? -17.426 -5.827 14.825 1.00 76.44 150 LYS A C 1
ATOM 1182 O O . LYS A 1 150 ? -16.491 -6.270 15.486 1.00 76.44 150 LYS A O 1
ATOM 1187 N N . ASN A 1 151 ? -17.304 -5.430 13.559 1.00 83.75 151 ASN A N 1
ATOM 1188 C CA . ASN A 1 151 ? -16.016 -5.334 12.871 1.00 83.75 151 ASN A CA 1
ATOM 1189 C C . ASN A 1 151 ? -15.683 -3.865 12.674 1.00 83.75 151 ASN A C 1
ATOM 1191 O O . ASN A 1 151 ? -16.500 -3.121 12.127 1.00 83.75 151 ASN A O 1
ATOM 1195 N N . VAL A 1 152 ? -14.481 -3.480 13.085 1.00 88.12 152 VAL A N 1
ATOM 1196 C CA . VAL A 1 152 ? -13.928 -2.162 12.807 1.00 88.12 152 VAL A CA 1
ATOM 1197 C C . VAL A 1 152 ? -12.767 -2.313 11.836 1.00 88.12 152 VAL A C 1
ATOM 1199 O O . VAL A 1 152 ? -11.873 -3.131 12.044 1.00 88.12 152 VAL A O 1
ATOM 1202 N N . ILE A 1 153 ? -12.795 -1.516 10.775 1.00 91.81 153 ILE A N 1
ATOM 1203 C CA . ILE A 1 153 ? -11.751 -1.445 9.757 1.00 91.81 153 ILE A CA 1
ATOM 1204 C C . ILE A 1 153 ? -11.153 -0.054 9.804 1.00 91.81 153 ILE A C 1
ATOM 1206 O O . ILE A 1 153 ? -11.875 0.941 9.774 1.00 91.81 153 ILE A O 1
ATOM 1210 N N . LEU A 1 154 ? -9.832 0.026 9.839 1.00 93.50 154 LEU A N 1
ATOM 1211 C CA . LEU A 1 154 ? -9.123 1.289 9.759 1.00 93.50 154 LEU A CA 1
ATOM 1212 C C . LEU A 1 154 ? -8.565 1.471 8.341 1.00 93.50 154 LEU A C 1
ATOM 1214 O O . LEU A 1 154 ? -7.828 0.635 7.826 1.00 93.50 154 LEU A O 1
ATOM 1218 N N . ILE A 1 155 ? -8.936 2.571 7.690 1.00 94.44 155 ILE A N 1
ATOM 1219 C CA . ILE A 1 155 ? -8.449 2.954 6.365 1.00 94.44 155 ILE A CA 1
ATOM 1220 C C . ILE A 1 155 ? -7.610 4.212 6.521 1.00 94.44 155 ILE A C 1
ATOM 1222 O O . ILE A 1 155 ? -8.102 5.275 6.890 1.00 94.44 155 ILE A O 1
ATOM 1226 N N . SER A 1 156 ? -6.328 4.106 6.208 1.00 94.50 156 SER A N 1
ATOM 1227 C CA . SER A 1 156 ? -5.377 5.199 6.392 1.00 94.50 156 SER A CA 1
ATOM 1228 C C . SER A 1 156 ? -4.841 5.656 5.052 1.00 94.50 156 SER A C 1
ATOM 1230 O O . SER A 1 156 ? -4.567 4.829 4.187 1.00 94.50 156 SER A O 1
ATOM 1232 N N . ILE A 1 157 ? -4.686 6.966 4.853 1.00 94.00 157 ILE A N 1
ATOM 1233 C CA . ILE A 1 157 ? -4.349 7.526 3.539 1.00 94.00 157 ILE A CA 1
ATOM 1234 C C . ILE A 1 157 ? -3.276 8.592 3.676 1.00 94.00 157 ILE A C 1
ATOM 1236 O O . ILE A 1 157 ? -3.446 9.554 4.419 1.00 94.00 157 ILE A O 1
ATOM 1240 N N . SER A 1 158 ? -2.196 8.455 2.910 1.00 92.56 158 SER A N 1
ATOM 1241 C CA . SER A 1 158 ? -1.111 9.432 2.866 1.00 92.56 158 SER A CA 1
ATOM 1242 C C . SER A 1 158 ? -0.735 9.760 1.429 1.00 92.56 158 SER A C 1
ATOM 1244 O O . SER A 1 158 ? -0.599 8.870 0.591 1.00 92.56 158 SER A O 1
ATOM 1246 N N . HIS A 1 159 ? -0.557 11.043 1.124 1.00 91.00 159 HIS A N 1
ATOM 1247 C CA . HIS A 1 159 ? -0.045 11.449 -0.181 1.00 91.00 159 HIS A CA 1
ATOM 1248 C C . HIS A 1 159 ? 1.470 11.225 -0.241 1.00 91.00 159 HIS A C 1
ATOM 1250 O O . HIS A 1 159 ? 2.161 11.209 0.779 1.00 91.00 159 HIS A O 1
ATOM 1256 N N . ASN A 1 160 ? 2.024 11.089 -1.441 1.00 88.56 160 ASN A N 1
ATOM 1257 C CA . ASN A 1 160 ? 3.469 11.010 -1.593 1.00 88.56 160 ASN A CA 1
ATOM 1258 C C . ASN A 1 160 ? 4.106 12.408 -1.481 1.00 88.56 160 ASN A C 1
ATOM 1260 O O . ASN A 1 160 ? 3.867 13.274 -2.327 1.00 88.56 160 ASN A O 1
ATOM 1264 N N . ALA A 1 161 ? 4.972 12.612 -0.479 1.00 80.88 161 ALA A N 1
ATOM 1265 C CA . ALA A 1 161 ? 5.709 13.866 -0.267 1.00 80.88 161 ALA A CA 1
ATOM 1266 C C . ALA A 1 161 ? 6.459 14.355 -1.520 1.00 80.88 161 ALA A C 1
ATOM 1268 O O . ALA A 1 161 ? 6.573 15.557 -1.741 1.00 80.88 161 ALA A O 1
ATOM 1269 N N . GLY A 1 162 ? 6.950 13.437 -2.362 1.00 71.56 162 GLY A N 1
ATOM 1270 C CA . GLY A 1 162 ? 7.692 13.773 -3.581 1.00 71.56 162 GLY A CA 1
ATOM 1271 C C . GLY A 1 162 ? 6.830 14.243 -4.761 1.00 71.56 162 GLY A C 1
ATOM 1272 O O . GLY A 1 162 ? 7.384 14.606 -5.798 1.00 71.56 162 GLY A O 1
ATOM 1273 N N . LYS A 1 163 ? 5.494 14.210 -4.644 1.00 66.12 163 LYS A N 1
ATOM 1274 C CA . LYS A 1 163 ? 4.547 14.459 -5.750 1.00 66.12 163 LYS A CA 1
ATOM 1275 C C . LYS A 1 163 ? 3.540 15.578 -5.487 1.00 66.12 163 LYS A C 1
ATOM 1277 O O . LYS A 1 163 ? 2.671 15.809 -6.329 1.00 66.12 163 LYS A O 1
ATOM 1282 N N . VAL A 1 164 ? 3.653 16.296 -4.370 1.00 58.97 164 VAL A N 1
ATOM 1283 C CA . VAL A 1 164 ? 2.760 17.426 -4.085 1.00 58.97 164 VAL A CA 1
ATOM 1284 C C . VAL A 1 164 ? 2.944 18.496 -5.163 1.00 58.97 164 VAL A C 1
ATOM 1286 O O . VAL A 1 164 ? 4.052 18.983 -5.403 1.00 58.97 164 VAL A O 1
ATOM 1289 N N . GLN A 1 165 ? 1.851 18.824 -5.858 1.00 54.7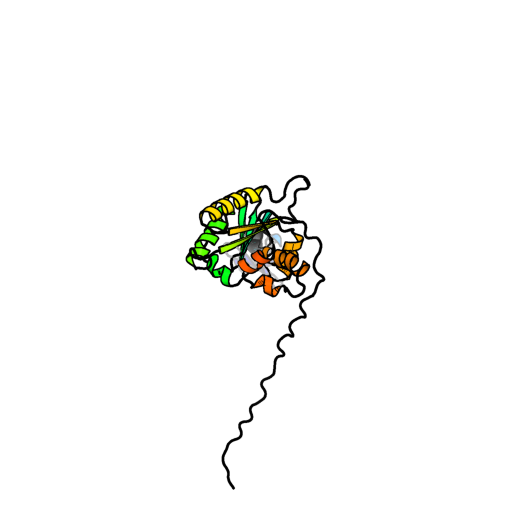5 165 GLN A N 1
ATOM 1290 C CA . GLN A 1 165 ? 1.826 19.907 -6.837 1.00 54.75 165 GLN A CA 1
ATOM 1291 C C . GLN A 1 165 ? 2.209 21.219 -6.141 1.00 54.75 165 GLN A C 1
ATOM 1293 O O . GLN A 1 165 ? 1.848 21.454 -4.994 1.00 54.75 165 GLN A O 1
ATOM 1298 N N . LYS A 1 166 ? 2.922 22.105 -6.847 1.00 52.34 166 LYS A N 1
ATOM 1299 C CA . LYS A 1 166 ? 3.314 23.436 -6.340 1.00 52.34 166 LYS A CA 1
ATOM 1300 C C . LYS A 1 166 ? 2.120 24.336 -5.962 1.00 52.34 166 LYS A C 1
ATOM 1302 O O . LYS A 1 166 ? 2.338 25.389 -5.368 1.00 52.34 166 LYS A O 1
ATOM 1307 N N . ASP A 1 167 ? 0.897 23.926 -6.295 1.00 57.28 167 ASP A N 1
ATOM 1308 C CA . ASP A 1 167 ? -0.348 24.537 -5.830 1.00 57.28 167 ASP A CA 1
ATOM 1309 C C . ASP A 1 167 ? -0.615 24.125 -4.380 1.00 57.28 167 ASP A C 1
ATOM 1311 O O . ASP A 1 167 ? -1.120 23.036 -4.113 1.00 57.28 167 ASP A O 1
ATOM 1315 N N . LYS A 1 168 ? -0.297 25.017 -3.438 1.00 56.72 168 LYS A N 1
ATOM 1316 C CA . LYS A 1 168 ? -0.575 24.824 -2.005 1.00 56.72 168 LYS A CA 1
ATOM 1317 C C . LYS A 1 168 ? -2.074 24.725 -1.679 1.00 56.72 168 LYS A C 1
ATOM 1319 O O . LYS A 1 168 ? -2.413 24.250 -0.601 1.00 56.72 168 LYS A O 1
ATOM 1324 N N . ASP A 1 169 ? -2.942 25.137 -2.602 1.00 58.78 169 ASP A N 1
ATOM 1325 C CA . ASP A 1 169 ? -4.386 25.259 -2.374 1.00 58.78 169 ASP A CA 1
ATOM 1326 C C . ASP A 1 169 ? -5.196 24.015 -2.786 1.00 58.78 169 ASP A C 1
ATOM 1328 O O . ASP A 1 169 ? -6.400 23.955 -2.540 1.00 58.78 169 ASP A O 1
ATOM 1332 N N . LYS A 1 170 ? -4.575 23.005 -3.412 1.00 70.81 170 LYS A N 1
ATOM 1333 C CA . LYS A 1 170 ? -5.264 21.757 -3.790 1.00 70.81 170 LYS A CA 1
ATOM 1334 C C . LYS A 1 170 ? -5.017 20.674 -2.746 1.00 70.81 170 LYS A C 1
ATOM 1336 O O . LYS A 1 170 ? -3.865 20.348 -2.475 1.00 70.81 170 LYS A O 1
ATOM 1341 N N . ASP A 1 171 ? -6.090 20.074 -2.216 1.00 78.88 171 ASP A N 1
ATOM 1342 C CA . ASP A 1 171 ? -5.987 18.901 -1.334 1.00 78.88 171 ASP A CA 1
ATOM 1343 C C . ASP A 1 171 ? -5.239 17.777 -2.085 1.00 78.88 171 ASP A C 1
ATOM 1345 O O . ASP A 1 171 ? -5.754 17.272 -3.092 1.00 78.88 171 ASP A O 1
ATOM 1349 N N . PRO A 1 172 ? -4.041 17.361 -1.625 1.00 78.25 172 PRO A N 1
ATOM 1350 C CA . PRO A 1 172 ? -3.250 16.323 -2.282 1.00 78.25 172 PRO A CA 1
ATOM 1351 C C . PRO A 1 172 ? -3.909 14.936 -2.237 1.00 78.25 172 PRO A C 1
ATOM 1353 O O . PRO A 1 172 ? -3.406 14.014 -2.870 1.00 78.25 172 PRO A O 1
ATOM 1356 N N . LEU A 1 173 ? -5.014 14.768 -1.505 1.00 84.25 173 LEU A N 1
ATOM 1357 C CA . LEU A 1 173 ? -5.816 13.544 -1.455 1.00 84.25 173 LEU A CA 1
ATOM 1358 C C . LEU A 1 173 ? -7.189 13.690 -2.126 1.00 84.25 173 LEU A C 1
ATOM 1360 O O . LEU A 1 173 ? -7.947 12.719 -2.166 1.00 84.25 173 LEU A O 1
ATOM 1364 N N . GLY A 1 174 ? -7.505 14.857 -2.698 1.00 82.00 174 GLY A N 1
ATOM 1365 C CA . GLY A 1 174 ? -8.828 15.157 -3.256 1.00 82.00 174 GLY A CA 1
ATOM 1366 C C . GLY A 1 174 ? -9.268 14.227 -4.393 1.00 82.00 174 GLY A C 1
ATOM 1367 O O . GLY A 1 174 ? -10.461 14.033 -4.595 1.00 82.00 174 GLY A O 1
ATOM 1368 N N . MET A 1 175 ? -8.325 13.604 -5.111 1.00 82.75 175 MET A N 1
ATOM 1369 C CA . MET A 1 175 ? -8.640 12.617 -6.154 1.00 82.75 175 MET A CA 1
ATOM 1370 C C . MET A 1 175 ? -8.971 11.226 -5.603 1.00 82.75 175 MET A C 1
ATOM 1372 O O . MET A 1 175 ? -9.659 10.466 -6.273 1.00 82.75 175 MET A O 1
ATOM 1376 N N . VAL A 1 176 ? -8.472 10.872 -4.416 1.00 86.69 176 VAL A N 1
ATOM 1377 C CA . VAL A 1 176 ? -8.596 9.517 -3.851 1.00 86.69 176 VAL A CA 1
ATOM 1378 C C . VAL A 1 176 ? -9.773 9.437 -2.884 1.00 86.69 176 VAL A C 1
ATOM 1380 O O . VAL A 1 176 ? -10.518 8.462 -2.914 1.00 86.69 176 VAL A O 1
ATOM 1383 N N . MET A 1 177 ? -9.978 10.480 -2.075 1.00 88.19 177 MET A N 1
ATOM 1384 C CA . MET A 1 177 ? -11.000 10.516 -1.021 1.00 88.19 177 MET A CA 1
ATOM 1385 C C . MET A 1 177 ? -12.419 10.149 -1.485 1.00 88.19 177 MET A C 1
ATOM 1387 O O . MET A 1 177 ? -13.012 9.295 -0.837 1.00 88.19 177 MET A O 1
ATOM 1391 N N . PRO A 1 178 ? -12.941 10.639 -2.630 1.00 90.50 178 PRO A N 1
ATOM 1392 C CA . PRO A 1 178 ? -14.297 10.286 -3.062 1.00 90.50 178 PRO A CA 1
ATOM 1393 C C . PRO A 1 178 ? -14.524 8.776 -3.239 1.00 90.50 178 PRO A C 1
ATOM 1395 O O . PRO A 1 178 ? -15.597 8.265 -2.933 1.00 90.50 178 PRO A O 1
ATOM 1398 N N . TYR A 1 179 ? -13.506 8.043 -3.701 1.00 90.50 179 TYR A N 1
ATOM 1399 C CA . TYR A 1 179 ? -13.586 6.588 -3.870 1.00 90.50 179 TYR A CA 1
ATOM 1400 C C . TYR A 1 179 ? -13.567 5.847 -2.530 1.00 90.50 179 TYR A C 1
ATOM 1402 O O . TYR A 1 179 ? -14.142 4.764 -2.401 1.00 90.50 179 TYR A O 1
ATOM 1410 N N . ILE A 1 180 ? -12.898 6.425 -1.536 1.00 89.75 180 ILE A N 1
ATOM 1411 C CA . ILE A 1 180 ? -12.834 5.893 -0.177 1.00 89.75 180 ILE A CA 1
ATOM 1412 C C . ILE A 1 180 ? -14.165 6.138 0.520 1.00 89.75 180 ILE A C 1
ATOM 1414 O O . ILE A 1 180 ? -14.722 5.197 1.069 1.00 89.75 180 ILE A O 1
ATOM 1418 N N . ASP A 1 181 ? -14.717 7.345 0.415 1.00 89.12 181 ASP A N 1
ATOM 1419 C CA . ASP A 1 181 ? -16.015 7.702 0.993 1.00 89.12 181 ASP A CA 1
ATOM 1420 C C . ASP A 1 181 ? -17.144 6.819 0.431 1.00 89.12 181 ASP A C 1
ATOM 1422 O O . ASP A 1 181 ? -17.985 6.316 1.179 1.00 89.12 181 ASP A O 1
ATOM 1426 N N . GLU A 1 182 ? -17.127 6.539 -0.879 1.00 89.31 182 GLU A N 1
ATOM 1427 C CA . GLU A 1 182 ? -18.053 5.587 -1.513 1.00 89.31 182 GLU A CA 1
ATOM 1428 C C . GLU A 1 182 ? -17.892 4.162 -0.938 1.00 89.31 182 GLU A C 1
ATOM 1430 O O . GLU A 1 182 ? -18.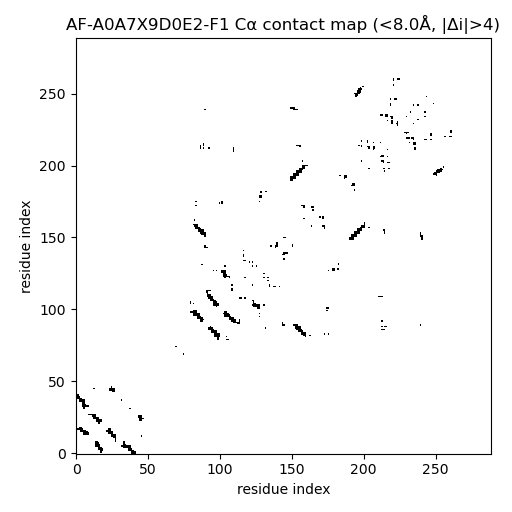872 3.452 -0.680 1.00 89.31 182 GLU A O 1
ATOM 1435 N N . THR A 1 183 ? -16.648 3.740 -0.693 1.00 88.44 183 THR A N 1
ATOM 1436 C CA . THR A 1 183 ? -16.334 2.429 -0.102 1.00 88.44 183 THR A CA 1
ATOM 1437 C C . THR A 1 183 ? -16.811 2.349 1.352 1.00 88.44 183 THR A C 1
ATOM 1439 O O . THR A 1 183 ? -17.407 1.347 1.742 1.00 88.44 183 THR A O 1
ATOM 1442 N N . VAL A 1 184 ? -16.604 3.403 2.141 1.00 88.31 184 VAL A N 1
ATOM 1443 C CA . VAL A 1 184 ? -17.053 3.512 3.537 1.00 88.31 184 VAL A CA 1
ATOM 1444 C C . VAL A 1 184 ? -18.574 3.463 3.622 1.00 88.31 184 VAL A C 1
ATOM 1446 O O . VAL A 1 184 ? -19.112 2.639 4.353 1.00 88.31 184 VAL A O 1
ATOM 1449 N N . THR A 1 185 ? -19.269 4.251 2.797 1.00 87.38 185 THR A N 1
ATOM 1450 C CA . THR A 1 185 ? -20.744 4.290 2.763 1.00 87.38 185 THR A CA 1
ATOM 1451 C C . THR A 1 185 ? -21.341 2.902 2.514 1.00 87.38 185 THR A C 1
ATOM 1453 O O . THR A 1 185 ? -22.340 2.511 3.113 1.00 87.38 185 THR A O 1
ATOM 1456 N N . SER A 1 186 ? -20.722 2.122 1.629 1.00 86.81 186 SER A N 1
ATOM 1457 C CA . SER A 1 186 ? -21.185 0.763 1.339 1.00 86.81 186 SER A CA 1
ATOM 1458 C C . SER A 1 186 ? -20.803 -0.252 2.419 1.00 86.81 186 SER A C 1
ATOM 1460 O O . SER A 1 186 ? -21.497 -1.250 2.558 1.00 86.81 186 SER A O 1
ATOM 1462 N N . LEU A 1 187 ? -19.752 -0.014 3.211 1.00 85.75 187 LEU A N 1
ATOM 1463 C CA . LEU A 1 187 ? -19.438 -0.841 4.384 1.00 85.75 187 LEU A CA 1
ATOM 1464 C C . LEU A 1 187 ? -20.413 -0.609 5.542 1.00 85.75 187 LEU A C 1
ATOM 1466 O O . LEU A 1 187 ? -20.809 -1.567 6.203 1.00 85.75 187 LEU A O 1
ATOM 1470 N N . GLU A 1 188 ? -20.867 0.630 5.736 1.00 81.56 188 GLU A N 1
ATOM 1471 C CA . GLU A 1 188 ? -21.891 0.951 6.738 1.00 81.56 188 GLU A CA 1
ATOM 1472 C C . GLU A 1 188 ? -23.193 0.177 6.478 1.00 81.56 188 GLU A C 1
ATOM 1474 O O . GLU A 1 188 ? -23.793 -0.365 7.406 1.00 81.56 188 GLU A O 1
ATOM 1479 N N . ALA A 1 189 ? -23.590 0.039 5.207 1.00 82.88 189 ALA A N 1
ATOM 1480 C CA . ALA A 1 189 ? -24.746 -0.769 4.808 1.00 82.88 189 ALA A CA 1
ATOM 1481 C C . ALA A 1 189 ? -24.581 -2.275 5.104 1.00 82.88 189 ALA A C 1
ATOM 1483 O O . ALA A 1 189 ? -25.571 -2.998 5.209 1.00 82.88 189 ALA A O 1
ATOM 1484 N N . GLU A 1 190 ? -23.343 -2.742 5.261 1.00 83.75 190 GLU A N 1
ATOM 1485 C CA . GLU A 1 190 ? -22.985 -4.117 5.620 1.00 83.75 190 GLU A CA 1
ATOM 1486 C C . GLU A 1 190 ? -22.723 -4.281 7.132 1.00 83.75 190 GLU A C 1
ATOM 1488 O O . GLU A 1 190 ? -22.252 -5.331 7.565 1.00 83.75 190 GLU A O 1
ATOM 1493 N N . ASN A 1 191 ? -23.044 -3.263 7.945 1.00 82.50 191 ASN A N 1
ATOM 1494 C CA . ASN A 1 191 ? -22.805 -3.219 9.394 1.00 82.50 191 ASN A CA 1
ATOM 1495 C C . ASN A 1 191 ? -21.316 -3.357 9.778 1.00 82.50 191 ASN A C 1
ATOM 1497 O O . ASN A 1 191 ? -20.968 -3.902 10.829 1.00 82.50 191 ASN A O 1
ATOM 1501 N N . ILE A 1 192 ? -20.431 -2.863 8.911 1.00 86.50 192 ILE A N 1
ATOM 1502 C CA . ILE A 1 192 ? -18.990 -2.789 9.141 1.00 86.50 192 ILE A CA 1
ATOM 1503 C C . ILE A 1 192 ? -18.639 -1.330 9.436 1.00 86.50 192 ILE A C 1
ATOM 1505 O O . ILE A 1 192 ? -18.877 -0.445 8.615 1.00 86.50 192 ILE A O 1
ATOM 1509 N N . GLU A 1 193 ? -18.057 -1.074 10.606 1.00 87.38 193 GLU A N 1
ATOM 1510 C CA . GLU A 1 193 ? -17.613 0.267 10.983 1.00 87.38 193 GLU A CA 1
ATOM 1511 C C . GLU A 1 193 ? -16.256 0.545 10.328 1.00 87.38 193 GLU A C 1
ATOM 1513 O O . GLU A 1 193 ? -15.270 -0.136 10.604 1.00 87.38 193 GLU A O 1
ATOM 1518 N N . ALA A 1 194 ? -16.192 1.543 9.450 1.00 88.88 194 ALA A N 1
ATOM 1519 C CA . ALA A 1 194 ? -14.944 1.973 8.833 1.00 88.88 194 ALA A CA 1
ATOM 1520 C C . ALA A 1 194 ? -14.508 3.327 9.403 1.00 88.88 194 ALA A C 1
ATOM 1522 O O . ALA A 1 194 ? -15.263 4.301 9.357 1.00 88.88 194 ALA A O 1
ATOM 1523 N N . VAL A 1 195 ? -13.276 3.382 9.910 1.00 89.56 195 VAL A N 1
ATOM 1524 C CA . VAL A 1 195 ? -12.619 4.596 10.399 1.00 89.56 195 VAL A CA 1
ATOM 1525 C C . VAL A 1 195 ? -11.595 5.055 9.370 1.00 89.56 195 VAL A C 1
ATOM 1527 O O . VAL A 1 195 ? -10.677 4.308 9.041 1.00 89.56 195 VAL A O 1
ATOM 1530 N N . VAL A 1 196 ? -11.721 6.286 8.871 1.00 90.69 196 VAL A N 1
ATOM 1531 C CA . VAL A 1 196 ? -10.786 6.852 7.884 1.00 90.69 196 VAL A CA 1
ATOM 1532 C C . VAL A 1 196 ? -9.851 7.883 8.511 1.00 90.69 196 VAL A C 1
ATOM 1534 O O . VAL A 1 196 ? -10.309 8.880 9.077 1.00 90.69 196 VAL A O 1
ATOM 1537 N N . LEU A 1 197 ? -8.539 7.691 8.334 1.00 89.75 197 LEU A N 1
ATOM 1538 C CA . LEU A 1 197 ? -7.490 8.608 8.784 1.00 89.75 197 LEU A CA 1
ATOM 1539 C C . LEU A 1 197 ? -6.691 9.204 7.618 1.00 89.75 197 LEU A C 1
ATOM 1541 O O . LEU A 1 197 ? -6.149 8.493 6.769 1.00 89.75 197 LEU A O 1
ATOM 1545 N N . LYS A 1 198 ? -6.544 10.534 7.623 1.00 89.56 198 LYS A N 1
ATOM 1546 C CA . LYS A 1 198 ? -5.564 11.242 6.786 1.00 89.56 198 LYS A CA 1
ATOM 1547 C C . LYS A 1 198 ? -4.230 11.294 7.531 1.00 89.56 198 LYS A C 1
ATOM 1549 O O . LYS A 1 198 ? -4.158 11.882 8.605 1.00 89.56 198 LYS A O 1
ATOM 1554 N N . ILE A 1 199 ? -3.190 10.708 6.946 1.00 89.38 199 ILE A N 1
ATOM 1555 C CA . ILE A 1 199 ? -1.859 10.552 7.540 1.00 89.38 199 ILE A CA 1
ATOM 1556 C C . ILE A 1 199 ? -0.844 11.420 6.799 1.00 89.38 199 ILE A C 1
ATOM 1558 O O . ILE A 1 199 ? -0.779 11.421 5.562 1.00 89.38 199 ILE A O 1
ATOM 1562 N N . THR A 1 200 ? -0.013 12.152 7.539 1.00 89.75 200 THR A N 1
ATOM 1563 C CA . THR A 1 200 ? 1.032 12.973 6.917 1.00 89.75 200 THR A CA 1
ATOM 1564 C C . THR A 1 200 ? 2.122 12.088 6.297 1.00 89.75 200 THR A C 1
ATOM 1566 O O . THR A 1 200 ? 2.361 10.970 6.763 1.00 89.75 200 THR A O 1
ATOM 1569 N N . PRO A 1 201 ? 2.836 12.555 5.258 1.00 89.19 201 PRO A N 1
ATOM 1570 C CA . PRO A 1 201 ? 3.929 11.772 4.683 1.00 89.19 201 PRO A CA 1
ATOM 1571 C C . PRO A 1 201 ? 5.047 11.461 5.685 1.00 89.19 201 PRO A C 1
ATOM 1573 O O . PRO A 1 201 ? 5.710 10.432 5.573 1.00 89.19 201 PRO A O 1
ATOM 1576 N N . GLU A 1 202 ? 5.253 12.343 6.666 1.00 88.50 202 GLU A N 1
ATOM 1577 C CA . GLU A 1 202 ? 6.210 12.150 7.755 1.00 88.50 202 GLU A CA 1
ATOM 1578 C C . GLU A 1 202 ? 5.783 11.010 8.684 1.00 88.50 202 GLU A C 1
ATOM 1580 O O . GLU A 1 202 ? 6.572 10.102 8.930 1.00 88.50 202 GLU A O 1
ATOM 1585 N N . GLN A 1 203 ? 4.518 10.988 9.115 1.00 89.69 203 GLN A N 1
ATOM 1586 C CA . GLN A 1 203 ? 3.975 9.888 9.917 1.00 89.69 203 GLN A CA 1
ATOM 1587 C C . GLN A 1 203 ? 4.051 8.552 9.175 1.00 89.69 203 GLN A C 1
ATOM 1589 O O . GLN A 1 203 ? 4.450 7.552 9.766 1.00 89.69 203 GLN A O 1
ATOM 1594 N N . ARG A 1 204 ? 3.743 8.526 7.870 1.00 92.31 204 ARG A N 1
ATOM 1595 C CA . ARG A 1 204 ? 3.928 7.318 7.051 1.00 92.31 204 ARG A CA 1
ATOM 1596 C C . ARG A 1 204 ? 5.396 6.893 7.003 1.00 92.31 204 ARG A C 1
ATOM 1598 O O . ARG A 1 204 ? 5.698 5.709 7.092 1.00 92.31 204 ARG A O 1
ATOM 1605 N N . LYS A 1 205 ? 6.324 7.837 6.831 1.00 90.12 205 LYS A N 1
ATOM 1606 C CA . LYS A 1 205 ? 7.758 7.523 6.824 1.00 90.12 205 LYS A CA 1
ATOM 1607 C C . LYS A 1 205 ? 8.177 6.877 8.149 1.00 90.12 205 LYS A C 1
ATOM 1609 O O . LYS A 1 205 ? 8.826 5.838 8.123 1.00 90.12 205 LYS A O 1
ATOM 1614 N N . LEU A 1 206 ? 7.763 7.452 9.275 1.00 90.25 206 LEU A N 1
ATOM 1615 C CA . LEU A 1 206 ? 8.059 6.918 10.604 1.00 90.25 206 LEU A CA 1
ATOM 1616 C C . LEU A 1 206 ? 7.416 5.546 10.836 1.00 90.25 206 LEU A C 1
ATOM 1618 O O . LEU A 1 206 ? 8.057 4.672 11.411 1.00 90.25 206 LEU A O 1
ATOM 1622 N N . SER A 1 207 ? 6.193 5.312 10.350 1.00 93.44 207 SER A N 1
ATOM 1623 C CA . SER A 1 207 ? 5.552 3.997 10.471 1.00 93.44 207 SER A CA 1
ATOM 1624 C C . SER A 1 207 ? 6.339 2.913 9.723 1.00 93.44 207 SER A C 1
ATOM 1626 O O . SER A 1 207 ? 6.522 1.813 10.237 1.00 93.44 207 SER A O 1
ATOM 1628 N N . LEU A 1 208 ? 6.876 3.242 8.540 1.00 90.75 208 LEU A N 1
ATOM 1629 C CA . LEU A 1 208 ? 7.736 2.342 7.769 1.00 90.75 208 LEU A CA 1
ATOM 1630 C C . LEU A 1 208 ? 9.066 2.045 8.470 1.00 90.75 208 LEU A C 1
ATOM 1632 O O . LEU A 1 208 ? 9.547 0.925 8.367 1.00 90.75 208 LEU A O 1
ATOM 1636 N N . GLU A 1 209 ? 9.656 3.021 9.164 1.00 90.00 209 GLU A N 1
ATOM 1637 C CA . GLU A 1 209 ? 10.888 2.829 9.950 1.00 90.00 209 GLU A CA 1
ATOM 1638 C C . GLU A 1 209 ? 10.674 1.937 11.186 1.00 90.00 209 GLU A C 1
ATOM 1640 O O . GLU A 1 209 ? 11.639 1.411 11.733 1.00 90.00 209 GLU A O 1
ATOM 1645 N N . ASN A 1 210 ? 9.421 1.760 11.616 1.00 89.56 210 ASN A N 1
ATOM 1646 C CA . ASN A 1 210 ? 9.033 1.011 12.813 1.00 89.56 210 ASN A CA 1
ATOM 1647 C C . ASN A 1 210 ? 8.261 -0.290 12.502 1.00 89.56 210 ASN A C 1
ATOM 1649 O O . ASN A 1 210 ? 7.660 -0.878 13.408 1.00 89.56 210 ASN A O 1
ATOM 1653 N N . ASP A 1 211 ? 8.245 -0.716 11.232 1.00 89.56 211 ASP A N 1
ATOM 1654 C CA . ASP A 1 211 ? 7.548 -1.917 10.750 1.00 89.56 211 ASP A CA 1
ATOM 1655 C C . ASP A 1 211 ? 6.101 -2.020 11.267 1.00 89.56 211 ASP A C 1
ATOM 1657 O O . ASP A 1 211 ? 5.645 -3.038 11.791 1.00 89.56 211 ASP A O 1
ATOM 1661 N N . ILE A 1 212 ? 5.370 -0.913 11.154 1.00 93.88 212 ILE A N 1
ATOM 1662 C CA . ILE A 1 212 ? 3.970 -0.802 11.556 1.00 93.88 212 ILE A CA 1
ATOM 1663 C C . ILE A 1 212 ? 3.179 -0.065 10.475 1.00 93.88 212 ILE A C 1
ATOM 1665 O O . ILE A 1 212 ? 3.695 0.776 9.728 1.00 93.88 212 ILE A O 1
ATOM 1669 N N . SER A 1 213 ? 1.896 -0.397 10.368 1.00 96.00 213 SER A N 1
ATOM 1670 C CA . SER A 1 213 ? 1.001 0.289 9.451 1.00 96.00 213 SER A CA 1
ATOM 1671 C C . SER A 1 213 ? 0.858 1.768 9.829 1.00 96.00 213 SER A C 1
ATOM 1673 O O . SER A 1 213 ? 0.919 2.145 11.002 1.00 96.00 213 SER A O 1
ATOM 1675 N N . MET A 1 214 ? 0.682 2.638 8.834 1.00 94.38 214 MET A N 1
ATOM 1676 C CA . MET A 1 214 ? 0.596 4.080 9.093 1.00 94.38 214 MET A CA 1
ATOM 1677 C C . MET A 1 214 ? -0.658 4.469 9.889 1.00 94.38 214 MET A C 1
ATOM 1679 O O . MET A 1 214 ? -0.632 5.460 10.615 1.00 94.38 214 MET A O 1
ATOM 1683 N N . GLY A 1 215 ? -1.721 3.664 9.798 1.00 93.56 215 GLY A N 1
ATOM 1684 C CA . GLY A 1 215 ? -2.916 3.801 10.623 1.00 93.56 215 GLY A CA 1
ATOM 1685 C C . GLY A 1 215 ? -2.655 3.462 12.075 1.00 93.56 215 GLY A C 1
ATOM 1686 O O . GLY A 1 215 ? -2.853 4.303 12.950 1.00 93.56 215 GLY A O 1
ATOM 1687 N N . ARG A 1 216 ? -2.137 2.257 12.333 1.00 94.56 216 ARG A N 1
ATOM 1688 C CA . ARG A 1 216 ? -1.797 1.810 13.689 1.00 94.56 216 ARG A CA 1
ATOM 1689 C C . ARG A 1 216 ? -0.745 2.708 14.342 1.00 94.56 216 ARG A C 1
ATOM 1691 O O . ARG A 1 216 ? -0.867 3.023 15.519 1.00 94.56 216 ARG A O 1
ATOM 1698 N N . TYR A 1 217 ? 0.225 3.218 13.583 1.00 94.25 217 TYR A N 1
ATOM 1699 C CA . TYR A 1 217 ? 1.176 4.209 14.095 1.00 94.25 217 TYR A CA 1
ATOM 1700 C C . TYR A 1 217 ? 0.494 5.513 14.528 1.00 94.25 217 TYR A C 1
ATOM 1702 O O . TYR A 1 217 ? 0.827 6.066 15.571 1.00 94.25 217 TYR A O 1
ATOM 1710 N N . ALA A 1 218 ? -0.493 6.000 13.771 1.00 91.69 218 ALA A N 1
ATOM 1711 C CA . ALA A 1 218 ? -1.259 7.177 14.172 1.00 91.69 218 ALA A CA 1
ATOM 1712 C C . ALA A 1 218 ? -2.089 6.929 15.443 1.00 91.69 218 ALA A C 1
ATOM 1714 O O . ALA A 1 218 ? -2.189 7.824 16.284 1.00 91.69 218 ALA A O 1
ATOM 1715 N N . LEU A 1 219 ? -2.627 5.714 15.616 1.00 91.19 219 LEU A N 1
ATOM 1716 C CA . LEU A 1 219 ? -3.275 5.308 16.869 1.00 91.19 219 LEU A CA 1
ATOM 1717 C C . LEU A 1 219 ? -2.287 5.325 18.038 1.00 91.19 219 LEU A C 1
ATOM 1719 O O . LEU A 1 219 ? -2.601 5.895 19.078 1.00 91.19 219 LEU A O 1
ATOM 1723 N N . TYR A 1 220 ? -1.081 4.783 17.842 1.00 92.06 220 TYR A N 1
ATOM 1724 C CA . TYR A 1 220 ? -0.006 4.843 18.832 1.00 92.06 220 TYR A CA 1
ATOM 1725 C C . TYR A 1 220 ? 0.298 6.270 19.272 1.00 92.06 220 TYR A C 1
ATOM 1727 O O . TYR A 1 220 ? 0.281 6.544 20.467 1.00 92.06 220 TYR A O 1
ATOM 1735 N N . LEU A 1 221 ? 0.515 7.188 18.327 1.00 88.56 221 LEU A N 1
ATOM 1736 C CA . LEU A 1 221 ? 0.794 8.583 18.664 1.00 88.56 221 LEU A CA 1
ATOM 1737 C C . LEU A 1 221 ? -0.337 9.195 19.504 1.00 88.56 221 LEU A C 1
ATOM 1739 O O . LEU A 1 221 ? -0.060 9.861 20.495 1.00 88.56 221 LEU A O 1
ATOM 1743 N N . LYS A 1 222 ? -1.603 8.928 19.151 1.00 85.69 222 LYS A N 1
ATOM 1744 C CA . LYS A 1 222 ? -2.761 9.486 19.866 1.00 85.69 222 LYS A CA 1
ATOM 1745 C C . LYS A 1 222 ? -2.962 8.885 21.261 1.00 85.69 222 LYS A C 1
ATOM 1747 O O . LYS A 1 222 ? -3.384 9.597 22.171 1.00 85.69 222 LYS A O 1
ATOM 1752 N N . GLU A 1 223 ? -2.703 7.593 21.438 1.00 85.81 223 GLU A N 1
ATOM 1753 C CA . GLU A 1 223 ? -2.871 6.931 22.736 1.00 85.81 223 GLU A CA 1
ATOM 1754 C C . GLU A 1 223 ? -1.695 7.173 23.676 1.00 85.81 223 GLU A C 1
ATOM 1756 O O . GLU A 1 223 ? -1.917 7.452 24.854 1.00 85.81 223 GLU A O 1
ATOM 1761 N N . ALA A 1 224 ? -0.466 7.179 23.160 1.00 85.94 224 ALA A N 1
ATOM 1762 C CA . ALA A 1 224 ? 0.731 7.465 23.947 1.00 85.94 224 ALA A CA 1
ATOM 1763 C C . ALA A 1 224 ? 0.741 8.897 24.522 1.00 85.94 224 ALA A C 1
ATOM 1765 O O . ALA A 1 224 ? 1.362 9.141 25.554 1.00 85.94 224 ALA A O 1
ATOM 1766 N N . GLU A 1 225 ? 0.025 9.846 23.901 1.00 82.81 225 GLU A N 1
ATOM 1767 C CA . GLU A 1 225 ? -0.203 11.188 24.463 1.00 82.81 225 GLU A CA 1
ATOM 1768 C C . GLU A 1 225 ? -1.037 11.167 25.758 1.00 82.81 225 GLU A C 1
ATOM 1770 O O . GLU A 1 225 ? -0.880 12.046 26.607 1.00 82.81 225 GLU A O 1
ATOM 1775 N N . LYS A 1 226 ? -1.938 10.190 25.918 1.00 83.62 226 LYS A N 1
ATOM 1776 C CA . LYS A 1 226 ? -2.875 10.103 27.053 1.00 83.62 226 LYS A CA 1
ATOM 1777 C C . LYS A 1 226 ? -2.432 9.100 28.109 1.00 83.62 226 LYS A C 1
ATOM 1779 O O . LYS A 1 226 ? -2.687 9.303 29.294 1.00 83.62 226 LYS A O 1
ATOM 1784 N N . ASN A 1 227 ? -1.836 8.000 27.665 1.00 81.81 227 ASN A N 1
ATOM 1785 C CA . ASN A 1 227 ? -1.442 6.875 28.489 1.00 81.81 227 ASN A CA 1
ATOM 1786 C C . ASN A 1 227 ? 0.005 6.496 28.166 1.00 81.81 227 ASN A C 1
ATOM 1788 O O . ASN A 1 227 ? 0.283 5.899 27.129 1.00 81.81 227 ASN A O 1
ATOM 1792 N N . THR A 1 228 ? 0.919 6.809 29.082 1.00 80.94 228 THR A N 1
ATOM 1793 C CA . THR A 1 228 ? 2.356 6.547 28.915 1.00 80.94 228 THR A CA 1
ATOM 1794 C C . THR A 1 228 ? 2.710 5.064 28.865 1.00 80.94 228 THR A C 1
ATOM 1796 O O . THR A 1 228 ? 3.802 4.728 28.415 1.00 80.94 228 THR A O 1
ATOM 1799 N N . ASP A 1 229 ? 1.808 4.190 29.315 1.00 88.56 229 ASP A N 1
ATOM 1800 C CA . ASP A 1 229 ? 2.024 2.743 29.321 1.00 88.56 229 ASP A CA 1
ATOM 1801 C C . ASP A 1 229 ? 1.618 2.089 27.991 1.00 88.56 229 ASP A C 1
ATOM 1803 O O . ASP A 1 229 ? 1.924 0.920 27.772 1.00 88.56 229 ASP A O 1
ATOM 1807 N N . PHE A 1 230 ? 0.945 2.821 27.094 1.00 88.56 230 PHE A N 1
ATOM 1808 C CA . PHE A 1 230 ? 0.561 2.308 25.782 1.00 88.56 230 PHE A CA 1
ATOM 1809 C C . PHE A 1 230 ? 1.769 2.276 24.841 1.00 88.56 230 PHE A C 1
ATOM 1811 O O . PHE A 1 230 ? 2.358 3.307 24.506 1.00 88.56 230 PHE A O 1
ATOM 1818 N N . THR A 1 231 ? 2.144 1.080 24.401 1.00 92.94 231 THR A N 1
ATOM 1819 C CA . THR A 1 231 ? 3.355 0.854 23.615 1.00 92.94 231 THR A CA 1
ATOM 1820 C C . THR A 1 231 ? 3.078 0.791 22.114 1.00 92.94 231 THR A C 1
ATOM 1822 O O . THR A 1 231 ? 1.949 0.643 21.645 1.00 92.94 231 THR A O 1
ATOM 1825 N N . LEU A 1 232 ? 4.151 0.867 21.323 1.00 91.19 232 LEU A N 1
ATOM 1826 C CA . LEU A 1 232 ? 4.083 0.640 19.880 1.00 91.19 232 LEU A CA 1
ATOM 1827 C C . LEU A 1 232 ? 3.593 -0.781 19.540 1.00 91.19 232 LEU A C 1
ATOM 1829 O O . LEU A 1 232 ? 2.918 -0.967 18.529 1.00 91.19 232 LEU A O 1
ATOM 1833 N N . GLU A 1 233 ? 3.921 -1.770 20.377 1.00 91.75 233 GLU A N 1
ATOM 1834 C CA . GLU A 1 233 ? 3.479 -3.157 20.198 1.00 91.75 233 GLU A CA 1
ATOM 1835 C C . GLU A 1 233 ? 1.969 -3.287 20.394 1.00 91.75 233 GLU A C 1
ATOM 1837 O O . GLU A 1 233 ? 1.295 -3.921 19.583 1.00 91.75 233 GLU A O 1
ATOM 1842 N N . ASP A 1 234 ? 1.425 -2.604 21.407 1.00 92.50 234 ASP A N 1
ATOM 1843 C CA . ASP A 1 234 ? -0.015 -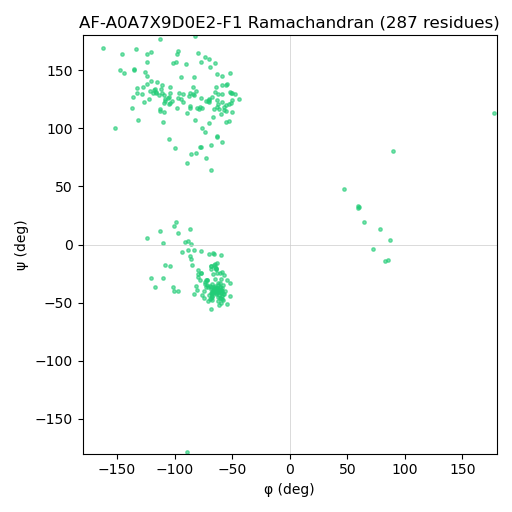2.584 21.671 1.00 92.50 234 ASP A CA 1
ATOM 1844 C C . ASP A 1 234 ? -0.784 -2.025 20.470 1.00 92.50 234 ASP A C 1
ATOM 1846 O O . ASP A 1 234 ? -1.824 -2.555 20.086 1.00 92.50 234 ASP A O 1
ATOM 1850 N N . ALA A 1 235 ? -0.244 -0.999 19.805 1.00 92.56 235 ALA A N 1
ATOM 1851 C CA . ALA A 1 235 ? -0.812 -0.508 18.554 1.00 92.56 235 ALA A CA 1
ATOM 1852 C C . ALA A 1 235 ? -0.658 -1.486 17.386 1.00 92.56 235 ALA A C 1
ATOM 1854 O O . ALA A 1 235 ? -1.547 -1.549 16.532 1.00 92.56 235 ALA A O 1
ATOM 1855 N N . ARG A 1 236 ? 0.463 -2.213 17.296 1.00 91.75 236 ARG A N 1
ATOM 1856 C CA . ARG A 1 236 ? 0.741 -3.129 16.181 1.00 91.75 236 ARG A CA 1
ATOM 1857 C C . ARG A 1 236 ? -0.179 -4.347 16.207 1.00 91.75 236 ARG A C 1
ATOM 1859 O O . ARG A 1 236 ? -0.758 -4.667 15.172 1.00 91.75 236 ARG A O 1
ATOM 1866 N N . GLU A 1 237 ? -0.338 -4.964 17.372 1.00 89.50 237 GLU A N 1
ATOM 1867 C CA . GLU A 1 237 ? -1.003 -6.266 17.529 1.00 89.50 237 GLU A CA 1
ATOM 1868 C C . GLU A 1 237 ? -2.385 -6.167 18.192 1.00 89.50 237 GLU A C 1
ATOM 1870 O O . GLU A 1 237 ? -3.198 -7.084 18.084 1.00 89.50 237 GLU A O 1
ATOM 1875 N N . GLY A 1 238 ? -2.688 -5.052 18.862 1.00 90.06 238 GLY A N 1
ATOM 1876 C CA . GLY A 1 238 ? -3.942 -4.884 19.590 1.00 90.06 238 GLY A CA 1
ATOM 1877 C C . GLY A 1 238 ? -5.187 -4.885 18.698 1.00 90.06 238 GLY A C 1
ATOM 1878 O O . GLY A 1 238 ? -5.146 -4.568 17.500 1.00 90.06 238 GLY A O 1
ATOM 1879 N N . ASP A 1 239 ? -6.320 -5.229 19.316 1.00 90.00 239 ASP A N 1
ATOM 1880 C CA . ASP A 1 239 ? -7.634 -5.242 18.677 1.00 90.00 239 ASP A CA 1
ATOM 1881 C C . ASP A 1 239 ? -8.117 -3.813 18.391 1.00 90.00 239 ASP A C 1
ATOM 1883 O O . ASP A 1 239 ? -8.215 -2.972 19.290 1.00 90.00 239 ASP A O 1
ATOM 1887 N N . LEU A 1 240 ? -8.449 -3.539 17.127 1.00 89.38 240 LEU A N 1
ATOM 1888 C CA . LEU A 1 240 ? -8.847 -2.201 16.693 1.00 89.38 240 LEU A CA 1
ATOM 1889 C C . LEU A 1 240 ? -10.126 -1.710 17.378 1.00 89.38 240 LEU A C 1
ATOM 1891 O O . LEU A 1 240 ? -10.225 -0.514 17.645 1.00 89.38 240 LEU A O 1
ATOM 1895 N N . ASN A 1 241 ? -11.079 -2.592 17.708 1.00 86.25 241 ASN A N 1
ATOM 1896 C CA . ASN A 1 241 ? -12.299 -2.183 18.407 1.00 86.25 241 ASN A CA 1
ATOM 1897 C C . ASN A 1 241 ? -11.972 -1.638 19.802 1.00 86.25 241 ASN A C 1
ATOM 1899 O O . ASN A 1 241 ? -12.584 -0.663 20.240 1.00 86.25 241 ASN A O 1
ATOM 1903 N N . GLN A 1 242 ? -11.003 -2.250 20.491 1.00 86.81 242 GLN A N 1
ATOM 1904 C CA . GLN A 1 242 ? -10.566 -1.809 21.817 1.00 86.81 242 GLN A CA 1
ATOM 1905 C C . GLN A 1 242 ? -9.791 -0.494 21.743 1.00 86.81 242 GLN A C 1
ATOM 1907 O O . GLN A 1 242 ? -10.117 0.444 22.472 1.00 86.81 242 GLN A O 1
ATOM 1912 N N . ILE A 1 243 ? -8.812 -0.407 20.836 1.00 88.31 243 ILE A N 1
ATOM 1913 C CA . ILE A 1 243 ? -7.975 0.790 20.689 1.00 88.31 243 ILE A CA 1
ATOM 1914 C C . ILE A 1 243 ? -8.855 1.988 20.312 1.00 88.31 243 ILE A C 1
ATOM 1916 O O . ILE A 1 243 ? -8.869 2.998 21.009 1.00 88.31 243 ILE A O 1
ATOM 1920 N N . LEU A 1 244 ? -9.678 1.861 19.266 1.00 83.81 244 LEU A N 1
ATOM 1921 C CA . LEU A 1 244 ? -10.514 2.961 18.778 1.00 83.81 244 LEU A CA 1
ATOM 1922 C C . LEU A 1 244 ? -11.616 3.357 19.769 1.00 83.81 244 LEU A C 1
ATOM 1924 O O . LEU A 1 244 ? -11.917 4.549 19.896 1.00 83.81 244 LEU A O 1
ATOM 1928 N N . GLY A 1 245 ? -12.164 2.389 20.513 1.00 74.88 245 GLY A N 1
ATOM 1929 C CA . GLY A 1 245 ? -13.122 2.640 21.590 1.00 74.88 245 GLY A CA 1
ATOM 1930 C C . GLY A 1 245 ? -12.542 3.484 22.732 1.00 74.88 245 GLY A C 1
ATOM 1931 O O . GLY A 1 245 ? -13.251 4.328 23.279 1.00 74.88 245 GLY A O 1
ATOM 1932 N N . GLY A 1 246 ? -11.254 3.313 23.054 1.00 64.00 246 GLY A N 1
ATOM 1933 C CA . GLY A 1 246 ? -10.529 4.152 24.018 1.00 64.00 246 GLY A CA 1
ATOM 1934 C C . GLY A 1 246 ? -10.055 5.493 23.441 1.00 64.00 246 GLY A C 1
ATOM 1935 O O . GLY A 1 246 ? -9.961 6.493 24.160 1.00 64.00 246 GLY A O 1
ATOM 1936 N N . SER A 1 247 ? -9.811 5.555 22.127 1.00 60.41 247 SER A N 1
ATOM 1937 C CA . SER A 1 247 ? -9.173 6.714 21.501 1.00 60.41 247 SER A CA 1
ATOM 1938 C C . SER A 1 247 ? -10.065 7.920 21.229 1.00 60.41 247 SER A C 1
ATOM 1940 O O . SER A 1 247 ? -9.538 9.033 21.068 1.00 60.41 247 SER A O 1
ATOM 1942 N N . GLY A 1 248 ? -11.386 7.737 21.139 1.00 60.47 248 GLY A N 1
ATOM 1943 C CA . GLY A 1 248 ? -12.314 8.797 20.724 1.00 60.47 248 GLY A CA 1
ATOM 1944 C C . GLY A 1 248 ? -12.012 9.331 19.315 1.00 60.47 248 GLY A C 1
ATOM 1945 O O . GLY A 1 248 ? -12.124 10.530 19.060 1.00 60.47 248 GLY A O 1
ATOM 1946 N N . ILE A 1 249 ? -11.509 8.471 18.422 1.00 63.12 249 ILE A N 1
ATOM 1947 C CA . ILE A 1 249 ? -11.280 8.786 17.005 1.00 63.12 249 ILE A CA 1
ATOM 1948 C C . ILE A 1 249 ? -12.588 8.572 16.248 1.00 63.12 249 ILE A C 1
ATOM 1950 O O . ILE A 1 249 ? -13.197 7.515 16.361 1.00 63.12 249 ILE A O 1
ATOM 1954 N N . SER A 1 250 ? -12.993 9.566 15.460 1.00 57.03 250 SER A N 1
ATOM 1955 C CA . SER A 1 250 ? -14.128 9.483 14.538 1.00 57.03 250 SER A CA 1
ATOM 1956 C C . SER A 1 250 ? -13.702 9.822 13.107 1.00 57.03 250 SER A C 1
ATOM 1958 O O . SER A 1 250 ? -12.627 10.393 12.884 1.00 57.03 250 SER A O 1
ATOM 1960 N N . ASN A 1 251 ? -14.553 9.468 12.137 1.00 54.97 251 ASN A N 1
ATOM 1961 C CA . ASN A 1 251 ? -14.314 9.705 10.713 1.00 54.97 251 ASN A CA 1
ATOM 1962 C C . ASN A 1 251 ? -13.930 11.162 10.418 1.00 54.97 251 ASN A C 1
ATOM 1964 O O . ASN A 1 251 ? -14.599 12.101 10.848 1.00 54.97 251 ASN A O 1
ATOM 1968 N N . GLY A 1 252 ? -12.839 11.345 9.666 1.00 46.88 252 GLY A N 1
ATOM 1969 C CA . GLY A 1 252 ? -12.399 12.660 9.197 1.00 46.88 252 GLY A CA 1
ATOM 1970 C C . GLY A 1 252 ? -11.491 13.446 10.150 1.00 46.88 252 GLY A C 1
ATOM 1971 O O . GLY A 1 252 ? -11.108 14.565 9.806 1.00 46.88 252 GLY A O 1
ATOM 1972 N N . GLN A 1 253 ? -11.075 12.891 11.300 1.00 46.94 253 GLN A N 1
ATOM 1973 C CA . GLN A 1 253 ? -10.024 13.495 12.137 1.00 46.94 253 GLN A CA 1
ATOM 1974 C C . GLN A 1 253 ? -8.633 13.336 11.493 1.00 46.94 253 GLN A C 1
ATOM 1976 O O . GLN A 1 253 ? -7.798 12.548 11.922 1.00 46.94 253 GLN A O 1
ATOM 1981 N N . GLY A 1 254 ? -8.373 14.120 10.448 1.00 40.88 254 GLY A N 1
ATOM 1982 C CA . GLY A 1 254 ? -7.034 14.408 9.936 1.00 40.88 254 GLY A CA 1
ATOM 1983 C C . GLY A 1 254 ? -6.456 15.631 10.641 1.00 40.88 254 GLY A C 1
ATOM 1984 O O . GLY A 1 254 ? -6.383 16.705 10.052 1.00 40.88 254 GLY A O 1
ATOM 1985 N N . GLY A 1 255 ? -6.120 15.496 11.923 1.00 36.25 255 GLY A N 1
ATOM 1986 C CA . GLY A 1 255 ? -5.393 16.527 12.660 1.00 36.25 255 GLY A CA 1
ATOM 1987 C C . GLY A 1 255 ? -3.893 16.391 12.418 1.00 36.25 255 GLY A C 1
ATOM 1988 O O . GLY A 1 255 ? -3.356 15.289 12.463 1.00 36.25 255 GLY A O 1
ATOM 1989 N N . SER A 1 256 ? -3.206 17.506 12.175 1.00 39.78 256 SER A N 1
ATOM 1990 C CA . SER A 1 256 ? -1.744 17.573 12.203 1.00 39.78 256 SER A CA 1
ATOM 1991 C C . SER A 1 256 ? -1.261 17.249 13.623 1.00 39.78 256 SER A C 1
ATOM 1993 O O . SER A 1 256 ? -1.199 18.137 14.468 1.00 39.78 256 SER A O 1
ATOM 1995 N N . LEU A 1 257 ? -0.966 15.977 13.903 1.00 41.88 257 LEU A N 1
ATOM 1996 C CA . LEU A 1 257 ? -0.372 15.540 15.169 1.00 41.88 257 LEU A CA 1
ATOM 1997 C C . LEU A 1 257 ? 1.123 15.891 15.127 1.00 41.88 257 LEU A C 1
ATOM 1999 O O . LEU A 1 257 ? 1.951 15.096 14.690 1.00 41.88 257 LEU A O 1
ATOM 2003 N N . THR A 1 258 ? 1.458 17.133 15.479 1.00 31.73 258 THR A N 1
ATOM 2004 C CA . THR A 1 258 ? 2.837 17.662 15.463 1.00 31.73 258 THR A CA 1
ATOM 2005 C C . THR A 1 258 ? 3.639 17.324 16.713 1.00 31.73 258 THR A C 1
ATOM 2007 O O . THR A 1 258 ? 4.828 17.628 16.762 1.00 31.73 258 THR A O 1
ATOM 2010 N N . ASN A 1 259 ? 3.024 16.698 17.715 1.00 34.53 259 ASN A N 1
ATOM 2011 C CA . ASN A 1 259 ? 3.710 16.342 18.947 1.00 34.53 259 ASN A CA 1
ATOM 2012 C C . ASN A 1 259 ? 3.986 14.842 18.939 1.00 34.53 259 ASN A C 1
ATOM 2014 O O . ASN A 1 259 ? 3.176 14.029 19.363 1.00 34.53 259 ASN A O 1
ATOM 2018 N N . LEU A 1 260 ? 5.154 14.479 18.412 1.00 41.06 260 LEU A N 1
ATOM 2019 C CA . LEU A 1 260 ? 5.703 13.144 18.611 1.00 41.06 260 LEU A CA 1
ATOM 2020 C C . LEU A 1 260 ? 5.869 12.921 20.129 1.00 41.06 260 LEU A C 1
ATOM 2022 O O . LEU A 1 260 ? 6.485 13.771 20.785 1.00 41.06 260 LEU A O 1
ATOM 2026 N N . PRO A 1 261 ? 5.374 11.806 20.699 1.00 41.50 261 PRO A N 1
ATOM 2027 C CA . PRO A 1 261 ? 5.790 11.366 22.021 1.00 41.50 261 PRO A CA 1
ATOM 2028 C C . PRO A 1 261 ? 7.323 11.310 22.069 1.00 41.50 261 PRO A C 1
ATOM 2030 O O . PRO A 1 261 ? 7.951 11.028 21.037 1.00 41.50 261 PRO A O 1
ATOM 2033 N N . PRO A 1 262 ? 7.953 11.580 23.227 1.00 36.84 262 PRO A N 1
ATOM 2034 C CA . PRO A 1 262 ? 9.396 11.460 23.354 1.00 36.84 262 PRO A CA 1
ATOM 2035 C C . PRO A 1 262 ? 9.835 10.094 22.830 1.00 36.84 262 PRO A C 1
ATOM 2037 O O . PRO A 1 262 ? 9.244 9.062 23.143 1.00 36.84 262 PRO A O 1
ATOM 2040 N N . HIS A 1 263 ? 10.845 10.132 21.966 1.00 39.06 263 HIS A N 1
ATOM 2041 C CA . HIS A 1 263 ? 11.440 8.981 21.313 1.00 39.06 263 HIS A CA 1
ATOM 2042 C C . HIS A 1 263 ? 11.979 8.009 22.369 1.00 39.06 263 HIS A C 1
ATOM 2044 O O . HIS A 1 263 ? 13.147 8.072 22.740 1.00 39.06 263 HIS A O 1
ATOM 2050 N N . ASN A 1 264 ? 11.143 7.092 22.848 1.00 38.88 264 ASN A N 1
ATOM 2051 C CA . ASN A 1 264 ? 11.628 5.864 23.449 1.00 38.88 264 ASN A CA 1
ATOM 2052 C C . ASN A 1 264 ? 12.021 4.972 22.279 1.00 38.88 264 ASN A C 1
ATOM 2054 O O . ASN A 1 264 ? 11.228 4.177 21.779 1.00 38.88 264 ASN A O 1
ATOM 2058 N N . THR A 1 265 ? 13.241 5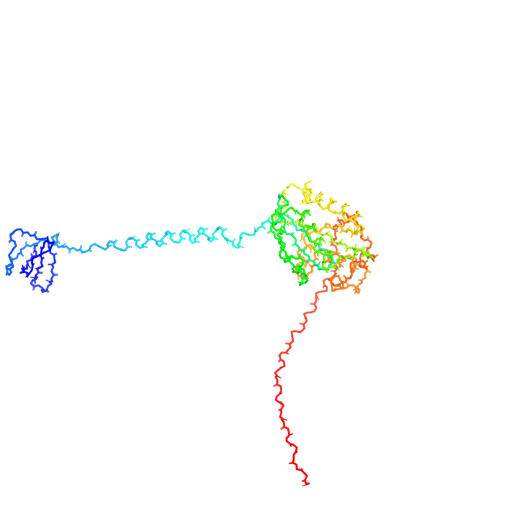.179 21.784 1.00 34.78 265 THR A N 1
ATOM 2059 C CA . THR A 1 265 ? 13.916 4.207 20.931 1.00 34.78 265 THR A CA 1
ATOM 2060 C C . THR A 1 265 ? 13.704 2.831 21.566 1.00 34.78 265 THR A C 1
ATOM 2062 O O . THR A 1 265 ? 14.014 2.683 22.754 1.00 34.78 265 THR A O 1
ATOM 2065 N N . PRO A 1 266 ? 13.172 1.828 20.845 1.00 35.94 266 PRO A N 1
ATOM 2066 C CA . PRO A 1 266 ? 13.201 0.467 21.342 1.00 35.94 266 PRO A CA 1
ATOM 2067 C C . PRO A 1 266 ? 14.651 0.153 21.696 1.00 35.94 266 PRO A C 1
ATOM 2069 O O . PRO A 1 266 ? 15.545 0.285 20.855 1.00 35.94 266 PRO A O 1
ATOM 2072 N N . VAL A 1 267 ? 14.896 -0.194 22.961 1.00 34.16 267 VAL A N 1
ATOM 2073 C CA . VAL A 1 267 ? 16.178 -0.764 23.374 1.00 34.16 267 VAL A CA 1
ATOM 2074 C C . VAL A 1 267 ? 16.442 -1.920 22.408 1.00 34.16 267 VAL A C 1
ATOM 2076 O O . VAL A 1 267 ? 15.577 -2.793 22.300 1.00 34.16 267 VAL A O 1
ATOM 2079 N N . PRO A 1 268 ? 17.562 -1.930 21.661 1.00 34.47 268 PRO A N 1
ATOM 2080 C CA . PRO A 1 268 ? 17.832 -3.010 20.732 1.00 34.47 268 PRO A CA 1
ATOM 2081 C C . PRO A 1 268 ? 17.788 -4.318 21.511 1.00 34.47 268 PRO A C 1
ATOM 2083 O O . PRO A 1 268 ? 18.540 -4.503 22.471 1.00 34.47 268 PRO A O 1
ATOM 2086 N N . THR A 1 269 ? 16.874 -5.205 21.116 1.00 38.62 269 THR A N 1
ATOM 2087 C CA . THR A 1 269 ? 16.797 -6.558 21.654 1.00 38.62 269 THR A CA 1
ATOM 2088 C C . THR A 1 269 ? 18.200 -7.156 21.566 1.00 38.62 269 THR A C 1
ATOM 2090 O O . THR A 1 269 ? 18.786 -7.135 20.475 1.00 38.62 269 THR A O 1
ATOM 2093 N N . PRO A 1 270 ? 18.793 -7.641 22.673 1.00 36.25 270 PRO A N 1
ATOM 2094 C CA . PRO A 1 270 ? 20.094 -8.277 22.600 1.00 36.25 270 PRO A CA 1
ATOM 2095 C C . PRO A 1 270 ? 19.991 -9.434 21.609 1.00 36.25 270 PRO A C 1
ATOM 2097 O O . PRO A 1 270 ? 19.185 -10.352 21.764 1.00 36.25 270 PRO A O 1
ATOM 2100 N N . LYS A 1 271 ? 20.786 -9.333 20.540 1.00 38.41 271 LYS A N 1
ATOM 2101 C CA . LYS A 1 271 ? 20.977 -10.390 19.551 1.00 38.41 271 LYS A CA 1
ATOM 2102 C C . LYS A 1 271 ? 21.241 -11.690 20.318 1.00 38.41 271 LYS A C 1
ATOM 2104 O O . LYS A 1 271 ? 22.109 -11.653 21.191 1.00 38.41 271 LYS A O 1
ATOM 2109 N N . PRO A 1 272 ? 20.543 -12.805 20.030 1.00 38.25 272 PRO A N 1
ATOM 2110 C CA . PRO A 1 272 ? 20.801 -14.053 20.727 1.00 38.25 272 PRO A CA 1
ATOM 2111 C C . PRO A 1 272 ? 22.281 -14.388 20.571 1.00 38.25 272 PRO A C 1
ATOM 2113 O O . PRO A 1 272 ? 22.796 -14.559 19.459 1.00 38.25 272 PRO A O 1
ATOM 2116 N N . GLU A 1 273 ? 22.973 -14.378 21.705 1.00 38.09 273 GLU A N 1
ATOM 2117 C CA . GLU A 1 273 ? 24.353 -14.797 21.819 1.00 38.09 273 GLU A CA 1
ATOM 2118 C C . GLU A 1 273 ? 24.402 -16.248 21.346 1.00 38.09 273 GLU A C 1
ATOM 2120 O O . GLU A 1 273 ? 23.646 -17.098 21.822 1.00 38.09 273 GLU A O 1
ATOM 2125 N N . LYS A 1 274 ? 25.229 -16.521 20.332 1.00 38.06 274 LYS A N 1
ATOM 2126 C CA . LYS A 1 274 ? 25.484 -17.888 19.884 1.00 38.06 274 LYS A CA 1
ATOM 2127 C C . LYS A 1 274 ? 26.150 -18.620 21.043 1.00 38.06 274 LYS A C 1
ATOM 2129 O O . LYS A 1 274 ? 27.367 -18.565 21.191 1.00 38.06 274 LYS A O 1
ATOM 2134 N N . THR A 1 275 ? 25.360 -19.300 21.859 1.00 37.81 275 THR A N 1
ATOM 2135 C CA . THR A 1 275 ? 25.871 -20.281 22.801 1.00 37.81 275 THR A CA 1
ATOM 2136 C C . THR A 1 275 ? 26.443 -21.432 21.983 1.00 37.81 275 THR A C 1
ATOM 2138 O O . THR A 1 275 ? 25.735 -22.154 21.281 1.00 37.81 275 THR A O 1
ATOM 2141 N N . ASN A 1 276 ? 27.772 -21.550 22.009 1.00 37.72 276 ASN A N 1
ATOM 2142 C CA . ASN A 1 276 ? 28.464 -22.733 21.517 1.00 37.72 276 ASN A CA 1
ATOM 2143 C C . ASN A 1 276 ? 27.906 -23.964 22.254 1.00 37.72 276 ASN A C 1
ATOM 2145 O O . ASN A 1 276 ? 27.742 -23.898 23.478 1.00 37.72 276 ASN A O 1
ATOM 2149 N N . PRO A 1 277 ? 27.642 -25.087 21.566 1.00 39.84 277 PRO A N 1
ATOM 2150 C CA . PRO A 1 277 ? 27.225 -26.309 22.235 1.00 39.84 277 PRO A CA 1
ATOM 2151 C C . PRO A 1 277 ? 28.335 -26.753 23.188 1.00 39.84 277 PRO A C 1
ATOM 2153 O O . PRO A 1 277 ? 29.454 -27.036 22.764 1.00 39.84 277 PRO A O 1
ATOM 2156 N N . THR A 1 278 ? 28.037 -26.776 24.483 1.00 41.00 278 THR A N 1
ATOM 2157 C CA . THR A 1 278 ? 28.908 -27.407 25.475 1.00 41.00 278 THR A CA 1
ATOM 2158 C C . THR A 1 278 ? 28.835 -28.918 25.261 1.00 41.00 278 THR A C 1
ATOM 2160 O O . THR A 1 278 ? 27.742 -29.484 25.226 1.00 41.00 278 THR A O 1
ATOM 2163 N N . GLU A 1 279 ? 29.993 -29.555 25.082 1.00 39.94 279 GLU A N 1
ATOM 2164 C CA . GLU A 1 279 ? 30.154 -31.009 25.042 1.00 39.94 279 GLU A CA 1
ATOM 2165 C C . GLU A 1 279 ? 29.465 -31.663 26.246 1.00 39.94 279 GLU A C 1
ATOM 2167 O O . GLU A 1 279 ? 29.885 -31.509 27.394 1.00 39.94 279 GLU A O 1
ATOM 2172 N N . PHE A 1 280 ? 28.417 -32.441 25.980 1.00 36.53 280 PHE A N 1
ATOM 2173 C CA . PHE A 1 280 ? 27.923 -33.431 26.926 1.00 36.53 280 PHE A CA 1
ATOM 2174 C C . PHE A 1 280 ? 28.907 -34.605 26.943 1.00 36.53 280 PHE A C 1
ATOM 2176 O O . PHE A 1 280 ? 28.849 -35.499 26.101 1.00 36.53 280 PHE A O 1
ATOM 2183 N N . ILE A 1 281 ? 29.819 -34.607 27.917 1.00 42.22 281 ILE A N 1
ATOM 2184 C CA . ILE A 1 281 ? 30.589 -35.800 28.274 1.00 42.22 281 ILE A CA 1
ATOM 2185 C C . ILE A 1 281 ? 29.617 -36.785 28.934 1.00 42.22 281 ILE A C 1
ATOM 2187 O O . ILE A 1 281 ? 29.202 -36.602 30.081 1.00 42.22 281 ILE A O 1
ATOM 2191 N N . GLY A 1 282 ? 29.237 -37.827 28.196 1.00 36.72 282 GLY A N 1
ATOM 2192 C CA . GLY A 1 282 ? 28.516 -38.973 28.739 1.00 36.72 282 GLY A CA 1
ATOM 2193 C C . GLY A 1 282 ? 29.383 -39.703 29.764 1.00 36.72 282 GLY A C 1
ATOM 2194 O O . GLY A 1 282 ? 30.460 -40.193 29.433 1.00 36.72 282 GLY A O 1
ATOM 2195 N N . LYS A 1 283 ? 28.921 -39.770 31.016 1.00 41.31 283 LYS A N 1
ATOM 2196 C CA . LYS A 1 283 ? 29.455 -40.707 32.009 1.00 41.31 283 LYS A CA 1
ATOM 2197 C C . LYS A 1 283 ? 28.715 -42.034 31.884 1.00 41.31 283 LYS A C 1
ATOM 2199 O O . LYS A 1 283 ? 27.506 -42.096 32.089 1.00 41.31 283 LYS A O 1
ATOM 2204 N N . ASP A 1 284 ? 29.483 -43.058 31.549 1.00 45.91 284 ASP A N 1
ATOM 2205 C CA . ASP A 1 284 ? 29.115 -44.470 31.531 1.00 45.91 284 ASP A CA 1
ATOM 2206 C C . ASP A 1 284 ? 28.856 -44.982 32.969 1.00 45.91 284 ASP A C 1
ATOM 2208 O O . ASP A 1 284 ? 29.704 -44.763 33.844 1.00 45.91 284 ASP A O 1
ATOM 2212 N N . PRO A 1 285 ? 27.704 -45.611 33.274 1.00 44.94 285 PRO A N 1
ATOM 2213 C CA . PRO A 1 285 ? 27.397 -46.101 34.608 1.00 44.94 285 PRO A CA 1
ATOM 2214 C C . PRO A 1 285 ? 27.653 -47.610 34.726 1.00 44.94 285 PRO A C 1
ATOM 2216 O O . PRO A 1 285 ? 26.716 -48.400 34.698 1.00 44.94 285 PRO A O 1
ATOM 2219 N N . THR A 1 286 ? 28.899 -48.020 34.972 1.00 47.28 286 THR A N 1
ATOM 2220 C CA . THR A 1 286 ? 29.178 -49.348 35.555 1.00 47.28 286 THR A CA 1
ATOM 2221 C C . THR A 1 286 ? 30.473 -49.351 36.360 1.00 47.28 286 THR A C 1
ATOM 2223 O O . THR A 1 286 ? 31.551 -49.460 35.785 1.00 47.28 286 THR A O 1
ATOM 2226 N N . ALA A 1 287 ? 30.349 -49.258 37.688 1.00 38.00 287 ALA A N 1
ATOM 2227 C CA . ALA A 1 287 ? 31.112 -50.041 38.672 1.00 38.00 287 ALA A CA 1
ATOM 2228 C C . ALA A 1 287 ? 30.736 -49.605 40.106 1.00 38.00 287 ALA A C 1
ATOM 2230 O O . ALA A 1 287 ? 31.018 -48.485 40.522 1.00 38.00 287 ALA A O 1
ATOM 2231 N N . GLN A 1 288 ? 30.099 -50.509 40.853 1.00 41.75 288 GLN A N 1
ATOM 2232 C CA . GLN A 1 288 ? 30.305 -50.666 42.300 1.00 41.75 288 GLN A CA 1
ATOM 2233 C C . GLN A 1 288 ? 31.305 -51.821 42.499 1.00 41.75 288 GLN A C 1
ATOM 2235 O O . GLN A 1 288 ? 31.378 -52.678 41.611 1.00 41.75 288 GLN A O 1
ATOM 2240 N N . PRO A 1 289 ? 31.932 -51.978 43.677 1.00 52.00 289 PRO A N 1
ATOM 2241 C CA . PRO A 1 289 ? 32.140 -51.031 44.776 1.00 52.00 289 PRO A CA 1
ATOM 2242 C C . PRO A 1 289 ? 33.590 -50.521 44.871 1.00 52.00 289 PRO A C 1
ATOM 2244 O O . PRO A 1 289 ? 34.498 -51.149 44.280 1.00 52.00 289 PRO A O 1
#

Sequence (289 aa):
MIKGKIIDIDNKTATVLTDDLAFLNIKPQPEMIIGHNFKFRESDVIRPKAKYFISSAIAASFMLLISLALFFTNNPLKKEDAYAFVVIDINPSIELSIDSNNRVIGVKNINNDAQILTEGLQLKGKTVKDALRDVLDRSKEYGFIKMESKNVILISISHNAGKVQKDKDKDPLGMVMPYIDETVTSLEAENIEAVVLKITPEQRKLSLENDISMGRYALYLKEAEKNTDFTLEDAREGDLNQILGGSGISNGQGGSLTNLPPHNTPVPTPKPEKTNPTEFIGKDPTAQP